Protein AF-A0A835L2L6-F1 (afdb_monomer_lite)

Secondary structure (DSSP, 8-state):
-HHHHHHHHHHHHHHHTGGGG---S-----SSS-TTHHHHHHTHHHHHHHHHHHHHHHHHHHHHHHHHHHHTGGGG-S-HHHHHHHH--SHHHHHHHHHHHHHHHHHHHH---PPEEETTEEE--HHHHHHHHHHHHHHHHHHHHHHHHHHHHHHHHHHHHHHHHHHHHH------SHHHHHHHHHHHHHHHHHHHHHHHHHHHHHHHHHHHHHHH---TTHHHHHHHHHHHHHHHHHHHHHHHHHHHHHHHHHHHHHHHHHHHHHHHHHHHHHHHHHH--TT--HHHHHHHHHHHHHHHHHHHHHHHHHHHHHHHHHHTT---PPPHHHHHHHHHHHHHHHHHHHHHHHH-

Foldseek 3Di:
DVVVVVVVLVVLVCVLCVQFVDDPPDPDPPDPTDPSNVVSVVVVVVSVVVNVLSVVLVVVVVVVVVVLCVLVVLVVDPDLLVVCQVPPDFLVVLVVQVVVLVVQLVVLVVDDQDWDDRPPDTHHRPVVSVVSNVSSVVNLVSSLVSLVVLLVVLLVVLVVLLVVLVVLCVVVDQPPDLVSLLVNVVVLVVNVVCVVVNVVSVVRSVSSCVCCCVRPVDDPSVVSVVSSVVSVVSSVVVVVSSVVSLVVNLVVLVVVLVVLVVVLVVLLVVVVVCVVVLVPPPPDDPVNLVVSLVVLVVSVVVLVVSVVVVVVSVVSCVSSVHDDDDDVSNVSSVVSSVVVCVVSVVVVVVVD

InterPro domains:
  IPR026983 Dynein heavy chain [PTHR45703] (9-351)

Organism: Spodoptera exigua (NCBI:txid7107)

Structure (mmCIF, N/CA/C/O backbone):
data_AF-A0A835L2L6-F1
#
_entry.id   AF-A0A835L2L6-F1
#
loop_
_atom_site.group_PDB
_atom_site.id
_atom_site.type_symbol
_atom_site.label_atom_id
_atom_site.label_alt_id
_atom_site.label_comp_id
_atom_site.label_asym_id
_atom_site.label_entity_id
_atom_site.label_seq_id
_atom_site.pdbx_PDB_ins_code
_atom_site.Cartn_x
_atom_site.Cartn_y
_atom_site.Cartn_z
_atom_site.occupancy
_atom_site.B_iso_or_equiv
_atom_site.auth_seq_id
_atom_site.auth_comp_id
_atom_site.auth_asym_id
_atom_site.auth_atom_id
_atom_site.pdbx_PDB_model_num
ATOM 1 N N . MET A 1 1 ? 14.871 -1.606 -43.308 1.00 86.50 1 MET A N 1
ATOM 2 C CA . MET A 1 1 ? 15.851 -2.643 -43.703 1.00 86.50 1 MET A CA 1
ATOM 3 C C . MET A 1 1 ? 15.643 -3.103 -45.135 1.00 86.50 1 MET A C 1
ATOM 5 O O . MET A 1 1 ? 16.556 -2.931 -45.928 1.00 86.50 1 MET A O 1
ATOM 9 N N . GLU A 1 2 ? 14.461 -3.610 -45.497 1.00 90.50 2 GLU A N 1
ATOM 10 C CA . GLU A 1 2 ? 14.236 -4.140 -46.852 1.00 90.50 2 GLU A CA 1
ATOM 11 C C . GLU A 1 2 ? 14.389 -3.087 -47.962 1.00 90.50 2 GLU A C 1
ATOM 13 O O . GLU A 1 2 ? 15.013 -3.346 -48.984 1.00 90.50 2 GLU A O 1
ATOM 18 N N . GLU A 1 3 ? 13.932 -1.856 -47.732 1.00 92.06 3 GLU A N 1
ATOM 19 C CA . GLU A 1 3 ? 14.123 -0.756 -48.689 1.00 92.06 3 GLU A CA 1
ATOM 20 C C . GLU A 1 3 ? 15.608 -0.444 -48.949 1.00 92.06 3 GLU A C 1
ATOM 22 O O . GLU A 1 3 ? 16.019 -0.303 -50.102 1.00 92.06 3 GLU A O 1
ATOM 27 N N . LEU A 1 4 ? 16.437 -0.413 -47.894 1.00 90.81 4 LEU A N 1
ATOM 28 C CA . LEU A 1 4 ? 17.890 -0.222 -48.011 1.00 90.81 4 LEU A CA 1
ATOM 29 C C . LEU A 1 4 ? 18.538 -1.373 -48.783 1.00 90.81 4 LEU A C 1
ATOM 31 O O . LEU A 1 4 ? 19.385 -1.138 -49.647 1.00 90.81 4 LEU A O 1
ATOM 35 N N . ARG A 1 5 ? 18.115 -2.613 -48.502 1.00 93.38 5 ARG A N 1
ATOM 36 C CA . ARG A 1 5 ? 18.561 -3.809 -49.222 1.00 93.38 5 ARG A CA 1
ATOM 37 C C . ARG A 1 5 ? 18.281 -3.646 -50.719 1.00 93.38 5 ARG A C 1
ATOM 39 O O . ARG A 1 5 ? 19.221 -3.651 -51.513 1.00 93.38 5 ARG A O 1
ATOM 46 N N . VAL A 1 6 ? 17.028 -3.397 -51.108 1.00 94.69 6 VAL A N 1
ATOM 47 C CA . VAL A 1 6 ? 16.618 -3.209 -52.514 1.00 94.69 6 VAL A CA 1
ATOM 48 C C . VAL A 1 6 ? 17.410 -2.089 -53.199 1.00 94.69 6 VAL A C 1
ATOM 50 O O . VAL A 1 6 ? 17.909 -2.276 -54.315 1.00 94.69 6 VAL A O 1
ATOM 53 N N . GLN A 1 7 ? 17.584 -0.946 -52.531 1.00 94.44 7 GLN A N 1
ATOM 54 C CA . GLN A 1 7 ? 18.335 0.188 -53.070 1.00 94.44 7 GLN A CA 1
ATOM 55 C C . GLN A 1 7 ? 19.803 -0.171 -53.351 1.00 94.44 7 GLN A C 1
ATOM 57 O O . GLN A 1 7 ? 20.309 0.114 -54.442 1.00 94.44 7 GLN A O 1
ATOM 62 N N . HIS A 1 8 ? 20.486 -0.824 -52.408 1.00 93.19 8 HIS A N 1
ATOM 63 C CA . HIS A 1 8 ? 21.884 -1.220 -52.579 1.00 93.19 8 HIS A CA 1
ATOM 64 C C . HIS A 1 8 ? 22.063 -2.308 -53.643 1.00 93.19 8 HIS A C 1
ATOM 66 O O . HIS A 1 8 ? 22.988 -2.214 -54.453 1.00 93.19 8 HIS A O 1
ATOM 72 N N . TYR A 1 9 ? 21.159 -3.290 -53.723 1.00 94.06 9 TYR A N 1
ATOM 73 C CA . TYR A 1 9 ? 21.178 -4.287 -54.800 1.00 94.06 9 TYR A CA 1
ATOM 74 C C . TYR A 1 9 ? 21.009 -3.650 -56.180 1.00 94.06 9 TYR A C 1
ATOM 76 O O . TYR A 1 9 ? 21.710 -4.019 -57.126 1.00 94.06 9 TYR A O 1
ATOM 84 N N . HIS A 1 10 ? 20.117 -2.664 -56.306 1.00 94.12 10 HIS A N 1
ATOM 85 C CA . HIS A 1 10 ? 19.932 -1.933 -57.556 1.00 94.12 10 HIS A CA 1
ATOM 86 C C . HIS A 1 10 ? 21.200 -1.165 -57.961 1.00 94.12 10 HIS A C 1
ATOM 88 O O . HIS A 1 10 ? 21.645 -1.257 -59.109 1.00 94.12 10 HIS A O 1
ATOM 94 N N . GLN A 1 11 ? 21.822 -0.450 -57.017 1.00 92.56 11 GLN A N 1
ATOM 95 C CA . GLN A 1 11 ? 23.079 0.266 -57.254 1.00 92.56 11 GLN A CA 1
ATOM 96 C C . GLN A 1 11 ? 24.216 -0.685 -57.648 1.00 92.56 11 GLN A C 1
ATOM 98 O O . GLN A 1 11 ? 24.921 -0.421 -58.624 1.00 92.56 11 GLN A O 1
ATOM 103 N N . LEU A 1 12 ? 24.355 -1.816 -56.949 1.00 92.44 12 LEU A N 1
ATOM 104 C CA . LEU A 1 12 ? 25.363 -2.829 -57.250 1.00 92.44 12 LEU A CA 1
ATOM 105 C C . LEU A 1 12 ? 25.163 -3.419 -58.651 1.00 92.44 12 LEU A C 1
ATOM 107 O O . LEU A 1 12 ? 26.113 -3.491 -59.429 1.00 92.44 12 LEU A O 1
ATOM 111 N N . ARG A 1 13 ? 23.924 -3.773 -59.013 1.00 90.81 13 ARG A N 1
ATOM 112 C CA . ARG A 1 13 ? 23.592 -4.276 -60.354 1.00 90.81 13 ARG A CA 1
ATOM 113 C C . ARG A 1 13 ? 23.951 -3.262 -61.438 1.00 90.81 13 ARG A C 1
ATOM 115 O O . ARG A 1 13 ? 24.506 -3.650 -62.464 1.00 90.81 13 ARG A O 1
ATOM 122 N N . ARG A 1 14 ? 23.677 -1.973 -61.209 1.00 90.62 14 ARG A N 1
ATOM 123 C CA . ARG A 1 14 ? 24.033 -0.897 -62.145 1.00 90.62 14 ARG A CA 1
ATOM 124 C C . ARG A 1 14 ? 25.547 -0.797 -62.342 1.00 90.62 14 ARG A C 1
ATOM 126 O O . ARG A 1 14 ? 25.989 -0.693 -63.480 1.00 90.62 14 ARG A O 1
ATOM 133 N N . LEU A 1 15 ? 26.328 -0.871 -61.261 1.00 89.31 15 LEU A N 1
ATOM 134 C CA . LEU A 1 15 ? 27.795 -0.817 -61.310 1.00 89.31 15 LEU A CA 1
ATOM 135 C C . LEU A 1 15 ? 28.398 -2.030 -62.030 1.00 89.31 15 LEU A C 1
ATOM 137 O O . LEU A 1 15 ? 29.229 -1.859 -62.918 1.00 89.31 15 LEU A O 1
ATOM 141 N N . VAL A 1 16 ? 27.943 -3.242 -61.697 1.00 88.75 16 VAL A N 1
ATOM 142 C CA . VAL A 1 16 ? 28.414 -4.489 -62.327 1.00 88.75 16 VAL A CA 1
ATOM 143 C C . VAL A 1 16 ? 28.082 -4.519 -63.821 1.00 88.75 16 VAL A C 1
ATOM 145 O O . VAL A 1 16 ? 28.864 -5.035 -64.615 1.00 88.75 16 VAL A O 1
ATOM 148 N N . ALA A 1 17 ? 26.956 -3.927 -64.224 1.00 87.44 17 ALA A N 1
ATOM 149 C CA . ALA A 1 17 ? 26.541 -3.865 -65.620 1.00 87.44 17 ALA A CA 1
ATOM 150 C C . ALA A 1 17 ? 27.193 -2.723 -66.426 1.00 87.44 17 ALA A C 1
ATOM 152 O O . ALA A 1 17 ? 27.024 -2.696 -67.645 1.00 87.44 17 ALA A O 1
ATOM 153 N N . MET A 1 18 ? 27.929 -1.786 -65.807 1.00 87.44 18 MET A N 1
ATOM 154 C CA . MET A 1 18 ? 28.505 -0.633 -66.525 1.00 87.44 18 MET A CA 1
ATOM 155 C C . MET A 1 18 ? 29.395 -1.015 -67.719 1.00 87.44 18 MET A C 1
ATOM 157 O O . MET A 1 18 ? 29.202 -0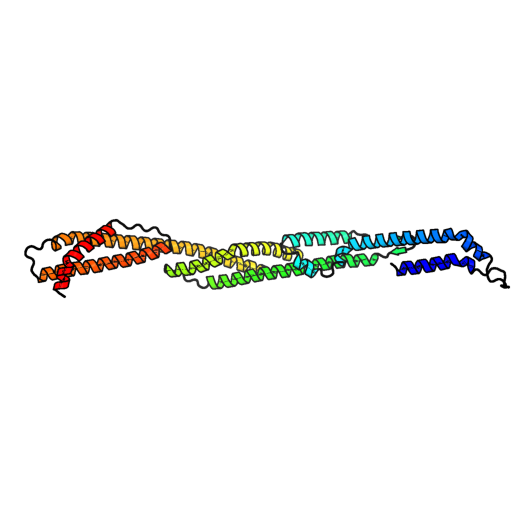.419 -68.779 1.00 87.44 18 MET A O 1
ATOM 161 N N . PRO A 1 19 ? 30.308 -2.008 -67.631 1.00 87.25 19 PRO A N 1
ATOM 162 C CA . PRO A 1 19 ? 31.152 -2.378 -68.768 1.00 87.25 19 PRO A CA 1
ATOM 163 C C . PRO A 1 19 ? 30.353 -2.831 -69.995 1.00 87.25 19 PRO A C 1
ATOM 165 O O . PRO A 1 19 ? 30.725 -2.504 -71.114 1.00 87.25 19 PRO A O 1
ATOM 168 N N . ALA A 1 20 ? 29.216 -3.511 -69.811 1.00 82.62 20 ALA A N 1
ATOM 169 C CA . ALA A 1 20 ? 28.377 -3.960 -70.925 1.00 82.62 20 ALA A CA 1
ATOM 170 C C . ALA A 1 20 ? 27.726 -2.800 -71.702 1.00 82.62 20 ALA A C 1
ATOM 172 O O . ALA A 1 20 ? 27.463 -2.930 -72.896 1.00 82.62 20 ALA A O 1
ATOM 173 N N . HIS A 1 21 ? 27.514 -1.658 -71.045 1.00 81.75 21 HIS A N 1
ATOM 174 C CA . HIS A 1 21 ? 26.889 -0.467 -71.628 1.00 81.75 21 HIS A CA 1
ATOM 175 C C . HIS A 1 21 ? 27.913 0.591 -72.072 1.00 81.75 21 HIS A C 1
ATOM 177 O O . HIS A 1 21 ? 27.528 1.685 -72.482 1.00 81.75 21 HIS A O 1
ATOM 183 N N . PHE A 1 22 ? 29.214 0.300 -71.973 1.00 82.25 22 PHE A N 1
ATOM 184 C CA . PHE A 1 22 ? 30.260 1.257 -72.311 1.00 82.25 22 PHE A CA 1
ATOM 185 C C . PHE A 1 22 ? 30.407 1.407 -73.831 1.00 82.25 22 PHE A C 1
ATOM 187 O O . PHE A 1 22 ? 30.763 0.459 -74.536 1.00 82.25 22 PHE A O 1
ATOM 194 N N . VAL A 1 23 ? 30.161 2.618 -74.332 1.00 74.31 23 VAL A N 1
ATOM 195 C CA . VAL A 1 23 ? 30.354 2.982 -75.741 1.00 74.31 23 VAL A CA 1
ATOM 196 C C . VAL A 1 23 ? 31.777 3.521 -75.893 1.00 74.31 23 VAL A C 1
ATOM 198 O O . VAL A 1 23 ? 32.085 4.620 -75.439 1.00 74.31 23 VAL A O 1
ATOM 201 N N . GLY A 1 24 ? 32.666 2.702 -76.458 1.00 72.25 24 GLY A N 1
ATOM 202 C CA . GLY A 1 24 ? 34.060 3.074 -76.721 1.00 72.25 24 GLY A CA 1
ATOM 203 C C . GLY A 1 24 ? 34.220 4.006 -77.933 1.00 72.25 24 GLY A C 1
ATOM 204 O O . GLY A 1 24 ? 33.286 4.669 -78.362 1.00 72.25 24 GLY A O 1
ATOM 205 N N . VAL A 1 25 ? 35.414 4.023 -78.537 1.00 72.38 25 VAL A N 1
ATOM 206 C CA . VAL A 1 25 ? 35.763 4.905 -79.679 1.00 72.38 25 VAL A CA 1
ATOM 207 C C . VAL A 1 25 ? 35.070 4.498 -81.001 1.00 72.38 25 VAL A C 1
ATOM 209 O O . VAL A 1 25 ? 35.109 5.237 -81.980 1.00 72.38 25 VAL A O 1
ATOM 212 N N . GLN A 1 26 ? 34.416 3.332 -81.060 1.00 60.31 26 GLN A N 1
ATOM 213 C CA . GLN A 1 26 ? 33.735 2.839 -82.264 1.00 60.31 26 GLN A CA 1
ATOM 214 C C . GLN A 1 26 ? 32.305 3.397 -82.363 1.00 60.31 26 GLN A C 1
ATOM 216 O O . GLN A 1 26 ? 31.429 3.018 -81.591 1.00 60.31 26 GLN A O 1
ATOM 221 N N . THR A 1 27 ? 32.062 4.274 -83.340 1.00 54.19 27 THR A N 1
ATOM 222 C CA . THR A 1 27 ? 30.764 4.930 -83.597 1.00 54.19 27 THR A CA 1
ATOM 223 C C . THR A 1 27 ? 29.808 4.148 -84.510 1.00 54.19 27 THR A C 1
ATOM 225 O O . THR A 1 27 ? 28.656 4.549 -84.647 1.00 54.19 27 THR A O 1
ATOM 228 N N . ASN A 1 28 ? 30.227 3.021 -85.100 1.00 57.84 28 ASN A N 1
ATOM 229 C CA . ASN A 1 28 ? 29.390 2.205 -85.993 1.00 57.84 28 ASN A CA 1
ATOM 230 C C . ASN A 1 28 ? 29.022 0.868 -85.334 1.00 57.84 28 ASN A C 1
ATOM 232 O O . ASN A 1 28 ? 29.721 -0.133 -85.478 1.00 57.84 28 ASN A O 1
ATOM 236 N N . ILE A 1 29 ? 27.921 0.873 -84.583 1.00 57.44 29 ILE A N 1
ATOM 237 C CA . ILE A 1 29 ? 27.391 -0.284 -83.852 1.00 57.44 29 ILE A CA 1
ATOM 238 C C . ILE A 1 29 ? 26.490 -1.095 -84.795 1.00 57.44 29 ILE A C 1
ATOM 240 O O . ILE A 1 29 ? 25.273 -0.920 -84.808 1.00 57.44 29 ILE A O 1
ATOM 244 N N . THR A 1 30 ? 27.075 -1.968 -85.615 1.00 55.97 30 THR A N 1
ATOM 245 C CA . THR A 1 30 ? 26.308 -2.999 -86.346 1.00 55.97 30 THR A CA 1
ATOM 246 C C . THR A 1 30 ? 26.133 -4.270 -85.507 1.00 55.97 30 THR A C 1
ATOM 248 O O . THR A 1 30 ? 25.177 -5.014 -85.719 1.00 55.97 30 THR A O 1
ATOM 251 N N . ASP A 1 31 ? 26.999 -4.485 -84.509 1.00 56.28 31 ASP A N 1
ATOM 252 C CA . ASP A 1 31 ? 26.923 -5.604 -83.569 1.00 56.28 31 ASP A CA 1
ATOM 253 C C . ASP A 1 31 ? 26.303 -5.187 -82.232 1.00 56.28 31 ASP A C 1
ATOM 255 O O . ASP A 1 31 ? 26.706 -4.218 -81.592 1.00 56.28 31 ASP A O 1
ATOM 259 N N . LYS A 1 32 ? 25.306 -5.959 -81.792 1.00 57.47 32 LYS A N 1
ATOM 260 C CA . LYS A 1 32 ? 24.473 -5.692 -80.606 1.00 57.47 32 LYS A CA 1
ATOM 261 C C . LYS A 1 32 ? 25.208 -5.820 -79.261 1.00 57.47 32 LYS A C 1
ATOM 263 O O . LYS A 1 32 ? 24.593 -5.569 -78.228 1.00 57.47 32 LYS A O 1
ATOM 268 N N . GLN A 1 33 ? 26.481 -6.222 -79.240 1.00 60.00 33 GLN A N 1
ATOM 269 C CA . GLN A 1 33 ? 27.255 -6.420 -78.011 1.00 60.00 33 GLN A CA 1
ATOM 270 C C . GLN A 1 33 ? 28.601 -5.697 -78.070 1.00 60.00 33 GLN A C 1
ATOM 272 O O . GLN A 1 33 ? 29.396 -5.881 -78.986 1.00 60.00 33 GLN A O 1
ATOM 277 N N . THR A 1 34 ? 28.863 -4.884 -77.048 1.00 66.25 34 THR A N 1
ATOM 278 C CA . THR A 1 34 ? 30.147 -4.209 -76.853 1.00 66.25 34 THR A CA 1
ATOM 279 C C . THR A 1 34 ? 31.224 -5.241 -76.495 1.00 66.25 34 THR A C 1
ATOM 281 O O . THR A 1 34 ? 30.971 -6.168 -75.724 1.00 66.25 34 THR A O 1
ATOM 284 N N . ILE A 1 35 ? 32.461 -5.075 -76.979 1.00 76.50 35 ILE A N 1
ATOM 285 C CA . ILE A 1 35 ? 33.604 -5.937 -76.591 1.00 76.50 35 ILE A CA 1
ATOM 286 C C . ILE A 1 35 ? 33.842 -5.961 -75.067 1.00 76.50 35 ILE A C 1
ATOM 288 O O . ILE A 1 35 ? 34.421 -6.900 -74.522 1.00 76.50 35 ILE A O 1
ATOM 292 N N . PHE A 1 36 ? 33.363 -4.926 -74.374 1.00 82.12 36 PHE A N 1
ATOM 293 C CA . PHE A 1 36 ? 33.447 -4.752 -72.931 1.00 82.12 36 PHE A CA 1
ATOM 294 C C . PHE A 1 36 ? 32.418 -5.598 -72.159 1.00 82.12 36 PHE A C 1
ATOM 296 O O . PHE A 1 36 ? 32.626 -5.863 -70.976 1.00 82.12 36 PHE A O 1
ATOM 303 N N . ALA A 1 37 ? 31.355 -6.097 -72.803 1.00 83.44 37 ALA A N 1
ATOM 304 C CA . ALA A 1 37 ? 30.372 -6.979 -72.168 1.00 83.44 37 ALA A CA 1
ATOM 305 C C . ALA A 1 37 ? 30.995 -8.299 -71.671 1.00 83.44 37 ALA A C 1
ATOM 307 O O . ALA A 1 37 ? 30.649 -8.769 -70.587 1.00 83.44 37 ALA A O 1
ATOM 308 N N . ALA A 1 38 ? 31.995 -8.835 -72.381 1.00 84.56 38 ALA A N 1
ATOM 309 C CA . ALA A 1 38 ? 32.720 -10.045 -71.978 1.00 84.56 38 ALA A CA 1
ATOM 310 C C . ALA A 1 38 ? 33.464 -9.897 -70.633 1.00 84.56 38 ALA A C 1
ATOM 312 O O . ALA A 1 38 ? 33.760 -10.894 -69.972 1.00 84.56 38 ALA A O 1
ATOM 313 N N . ILE A 1 39 ? 33.762 -8.664 -70.199 1.00 86.69 39 ILE A N 1
ATOM 314 C CA . ILE A 1 39 ? 34.360 -8.389 -68.882 1.00 86.69 39 ILE A CA 1
ATOM 315 C C . ILE A 1 39 ? 33.381 -8.786 -67.770 1.00 86.69 39 ILE A C 1
ATOM 317 O O . ILE A 1 39 ? 33.795 -9.379 -66.775 1.00 86.69 39 ILE A O 1
ATOM 321 N N . VAL A 1 40 ? 32.084 -8.513 -67.949 1.00 86.38 40 VAL A N 1
ATOM 322 C CA . VAL A 1 40 ? 31.047 -8.840 -66.957 1.00 86.38 40 VAL A CA 1
ATOM 323 C C . VAL A 1 40 ? 30.937 -10.355 -66.771 1.00 86.38 40 VAL A C 1
ATOM 325 O O . VAL A 1 40 ? 30.880 -10.831 -65.640 1.00 86.38 40 VAL A O 1
ATOM 328 N N . GLU A 1 41 ? 30.981 -11.124 -67.862 1.00 83.94 41 GLU A N 1
ATOM 329 C CA . GLU A 1 41 ? 30.916 -12.591 -67.816 1.00 83.94 41 GLU A CA 1
ATOM 330 C C . GLU A 1 41 ? 32.162 -13.198 -67.153 1.00 83.94 41 GLU A C 1
ATOM 332 O O . GLU A 1 41 ? 32.045 -13.976 -66.199 1.00 83.94 41 GLU A O 1
ATOM 337 N N . LYS A 1 42 ? 33.361 -12.781 -67.590 1.00 88.62 42 LYS A N 1
ATOM 338 C CA . LYS A 1 42 ? 34.647 -13.281 -67.068 1.00 88.62 42 LYS A CA 1
ATOM 339 C C . LYS A 1 42 ? 34.880 -12.938 -65.596 1.00 88.62 42 LYS A C 1
ATOM 341 O O . LYS A 1 42 ? 35.550 -13.690 -64.890 1.00 88.62 42 LYS A O 1
ATOM 346 N N . HIS A 1 43 ? 34.330 -11.821 -65.123 1.00 89.56 43 HIS A N 1
ATOM 347 C CA . HIS A 1 43 ? 34.506 -11.341 -63.751 1.00 89.56 43 HIS A CA 1
ATOM 348 C C . HIS A 1 43 ? 33.223 -11.396 -62.906 1.00 89.56 43 HIS A C 1
ATOM 350 O O . HIS A 1 43 ? 33.145 -10.750 -61.862 1.00 89.56 43 HIS A O 1
ATOM 356 N N . SER A 1 44 ? 32.237 -12.208 -63.297 1.00 86.75 44 SER A N 1
ATOM 357 C CA . SER A 1 44 ? 30.960 -12.385 -62.579 1.00 86.75 44 SER A CA 1
ATOM 358 C C . SER A 1 44 ? 31.120 -12.750 -61.093 1.00 86.75 44 SER A C 1
ATOM 360 O O . SER A 1 44 ? 30.318 -12.343 -60.249 1.00 86.75 44 SER A O 1
ATOM 362 N N . TRP A 1 45 ? 32.208 -13.438 -60.736 1.00 89.75 45 TRP A N 1
ATOM 363 C CA . TRP A 1 45 ? 32.570 -13.754 -59.352 1.00 89.75 45 TRP A CA 1
ATOM 364 C C . TRP A 1 45 ? 32.757 -12.510 -58.459 1.00 89.75 45 TRP A C 1
ATOM 366 O O . TRP A 1 45 ? 32.500 -12.593 -57.256 1.00 89.75 45 TRP A O 1
ATOM 376 N N . LEU A 1 46 ? 33.147 -11.353 -59.019 1.00 88.25 46 LEU A N 1
ATOM 377 C CA . LEU A 1 46 ? 33.221 -10.083 -58.283 1.00 88.25 46 LEU A CA 1
ATOM 378 C C . LEU A 1 46 ? 31.833 -9.607 -57.849 1.00 88.25 46 LEU A C 1
ATOM 380 O O . LEU A 1 46 ? 31.692 -9.105 -56.737 1.00 88.25 46 LEU A O 1
ATOM 384 N N . GLY A 1 47 ? 30.809 -9.820 -58.681 1.00 88.44 47 GLY A N 1
ATOM 385 C CA . GLY A 1 47 ? 29.417 -9.544 -58.326 1.00 88.44 47 GLY A CA 1
ATOM 386 C C . GLY A 1 47 ? 28.967 -10.391 -57.136 1.00 88.44 47 GLY A C 1
ATOM 387 O O . GLY A 1 47 ? 28.466 -9.853 -56.154 1.00 88.44 47 GLY A O 1
ATOM 388 N N . ASN A 1 48 ? 29.252 -11.698 -57.163 1.00 90.56 48 ASN A N 1
ATOM 389 C CA . ASN A 1 48 ? 28.956 -12.599 -56.041 1.00 90.56 48 ASN A CA 1
ATOM 390 C C . ASN A 1 48 ? 29.692 -12.188 -54.756 1.00 90.56 48 ASN A C 1
ATOM 392 O O . ASN A 1 48 ? 29.116 -12.228 -53.669 1.00 90.56 48 ASN A O 1
ATOM 396 N N . LYS A 1 49 ? 30.960 -11.773 -54.867 1.00 93.00 49 LYS A N 1
ATOM 397 C CA . LYS A 1 49 ? 31.736 -11.265 -53.728 1.00 93.00 49 LYS A CA 1
ATOM 398 C C . LYS A 1 49 ? 31.128 -9.978 -53.161 1.00 93.00 49 LYS A C 1
ATOM 400 O O . LYS A 1 49 ? 30.989 -9.872 -51.946 1.00 93.00 49 LYS A O 1
ATOM 405 N N . ALA A 1 50 ? 30.737 -9.039 -54.021 1.00 92.25 50 ALA A N 1
ATOM 406 C CA . ALA A 1 50 ? 30.130 -7.777 -53.611 1.00 92.25 50 ALA A CA 1
ATOM 407 C C . ALA A 1 50 ? 28.755 -7.977 -52.952 1.00 92.25 50 ALA A C 1
ATOM 409 O O . ALA A 1 50 ? 28.480 -7.356 -51.932 1.00 92.25 50 ALA A O 1
ATOM 410 N N . VAL A 1 51 ? 27.928 -8.898 -53.465 1.00 94.06 51 VAL A N 1
ATOM 411 C CA . VAL A 1 51 ? 26.654 -9.278 -52.828 1.00 94.06 51 VAL A CA 1
ATOM 412 C C . VAL A 1 51 ? 26.888 -9.852 -51.428 1.00 94.06 51 VAL A C 1
ATOM 414 O O . VAL A 1 51 ? 26.215 -9.450 -50.485 1.00 94.06 51 VAL A O 1
ATOM 417 N N . ARG A 1 52 ? 27.878 -10.739 -51.253 1.00 94.94 52 ARG A N 1
ATOM 418 C CA . ARG A 1 52 ? 28.223 -11.278 -49.923 1.00 94.94 52 ARG A CA 1
ATOM 419 C C . ARG A 1 52 ? 28.666 -10.186 -48.948 1.00 94.94 52 ARG A C 1
ATOM 421 O O . ARG A 1 52 ? 28.274 -10.224 -47.787 1.00 94.94 52 ARG A O 1
ATOM 428 N N . GLN A 1 53 ? 29.470 -9.226 -49.406 1.00 94.50 53 GLN A N 1
ATOM 429 C CA . GLN A 1 53 ? 29.888 -8.086 -48.582 1.00 94.50 53 GLN A CA 1
ATOM 430 C C . GLN A 1 53 ? 28.703 -7.186 -48.216 1.00 94.50 53 GLN A C 1
ATOM 432 O O . GLN A 1 53 ? 28.592 -6.779 -47.064 1.00 94.50 53 GLN A O 1
ATOM 437 N N . LEU A 1 54 ? 27.795 -6.930 -49.164 1.00 94.25 54 LEU A N 1
ATOM 438 C CA . LEU A 1 54 ? 26.565 -6.180 -48.917 1.00 94.25 54 LEU A CA 1
ATOM 439 C C . LEU A 1 54 ? 25.697 -6.857 -47.850 1.00 94.25 54 LEU A C 1
ATOM 441 O O . LEU A 1 54 ? 25.322 -6.202 -46.883 1.00 94.25 54 LEU A O 1
ATOM 445 N N . GLU A 1 55 ? 25.408 -8.153 -47.983 1.00 95.50 55 GLU A N 1
ATOM 446 C CA . GLU A 1 55 ? 24.598 -8.866 -46.985 1.00 95.50 55 GLU A CA 1
ATOM 447 C C . GLU A 1 55 ? 25.279 -8.907 -45.617 1.00 95.50 55 GLU A C 1
ATOM 449 O O . GLU A 1 55 ? 24.622 -8.686 -44.605 1.00 95.50 55 GLU A O 1
ATOM 454 N N . SER A 1 56 ? 26.602 -9.089 -45.572 1.00 96.00 56 SER A N 1
ATOM 455 C CA . SER A 1 56 ? 27.350 -9.010 -44.314 1.00 96.00 56 SER A CA 1
ATOM 456 C C . SER A 1 56 ? 27.211 -7.637 -43.648 1.00 96.00 56 SER A C 1
ATOM 458 O O . SER A 1 56 ? 27.041 -7.570 -42.432 1.00 96.00 56 SER A O 1
ATOM 460 N N . ALA A 1 57 ? 27.263 -6.545 -44.417 1.00 95.19 57 ALA A N 1
ATOM 461 C CA . ALA A 1 57 ? 27.074 -5.194 -43.892 1.00 95.19 57 ALA A CA 1
ATOM 462 C C . ALA A 1 57 ? 25.635 -4.971 -43.394 1.00 95.19 57 ALA A C 1
ATOM 464 O O . ALA A 1 57 ? 25.434 -4.392 -42.327 1.00 95.19 57 ALA A O 1
ATOM 465 N N . LEU A 1 58 ? 24.633 -5.476 -44.124 1.00 95.31 58 LEU A N 1
ATOM 466 C CA . LEU A 1 58 ? 23.226 -5.405 -43.716 1.00 95.31 58 LEU A CA 1
ATOM 467 C C . LEU A 1 58 ? 22.953 -6.222 -42.445 1.00 95.31 58 LEU A C 1
ATOM 469 O O . LEU A 1 58 ? 22.258 -5.734 -41.560 1.00 95.31 58 LEU A O 1
ATOM 473 N N . SER A 1 59 ? 23.535 -7.415 -42.306 1.00 95.81 59 SER A N 1
ATOM 474 C CA . SER A 1 59 ? 23.432 -8.208 -41.073 1.00 95.81 59 SER A CA 1
ATOM 475 C C . SER A 1 59 ? 24.075 -7.500 -39.876 1.00 95.81 59 SER A C 1
ATOM 477 O O . SER A 1 59 ? 23.501 -7.490 -38.787 1.00 95.81 59 SER A O 1
ATOM 479 N N . SER A 1 60 ? 25.232 -6.858 -40.066 1.00 95.62 60 SER A N 1
ATOM 480 C CA . SER A 1 60 ? 25.854 -6.030 -39.023 1.00 95.62 60 SER A CA 1
ATOM 481 C C . SER A 1 60 ? 24.967 -4.843 -38.634 1.00 95.62 60 SER A C 1
ATOM 483 O O . SER A 1 60 ? 24.818 -4.554 -37.448 1.00 95.62 60 SER A O 1
ATOM 485 N N . LEU A 1 61 ? 24.317 -4.200 -39.611 1.00 95.12 61 LEU A N 1
ATOM 486 C CA . LEU A 1 61 ? 23.348 -3.130 -39.367 1.00 95.12 61 LEU A CA 1
ATOM 487 C C . LEU A 1 61 ? 22.148 -3.613 -38.541 1.00 95.12 61 LEU A C 1
ATOM 489 O O . LEU A 1 61 ? 21.781 -2.957 -37.568 1.00 95.12 61 LEU A O 1
ATOM 493 N N . GLU A 1 62 ? 21.573 -4.772 -38.869 1.00 94.88 62 GLU A N 1
ATOM 494 C CA . GLU A 1 62 ? 20.481 -5.371 -38.086 1.00 94.88 62 GLU A CA 1
ATOM 495 C C . GLU A 1 62 ? 20.908 -5.654 -36.639 1.00 94.88 62 GLU A C 1
ATOM 497 O O . GLU A 1 62 ? 20.163 -5.354 -35.701 1.00 94.88 62 GLU A O 1
ATOM 502 N N . ALA A 1 63 ? 22.125 -6.169 -36.435 1.00 94.56 63 ALA A N 1
ATOM 503 C CA . ALA A 1 63 ? 22.669 -6.426 -35.104 1.00 94.56 63 ALA A CA 1
ATOM 504 C C . ALA A 1 63 ? 22.863 -5.134 -34.289 1.00 94.56 63 ALA A C 1
ATOM 506 O O . ALA A 1 63 ? 22.507 -5.096 -33.103 1.00 94.56 63 ALA A O 1
ATOM 507 N N . THR A 1 64 ? 23.365 -4.065 -34.917 1.00 92.69 64 THR A N 1
ATOM 508 C CA . THR A 1 64 ? 23.453 -2.730 -34.307 1.00 92.69 64 THR A CA 1
ATOM 509 C C . THR A 1 64 ? 22.067 -2.217 -33.917 1.00 92.69 64 THR A C 1
ATOM 511 O O . THR A 1 64 ? 21.865 -1.829 -32.763 1.00 92.69 64 THR A O 1
ATOM 514 N N . CYS A 1 65 ? 21.079 -2.278 -34.816 1.00 91.06 65 CYS A N 1
ATOM 515 C CA . CYS A 1 65 ? 19.706 -1.869 -34.508 1.00 91.06 65 CYS A CA 1
ATOM 516 C C . CYS A 1 65 ? 19.131 -2.656 -33.321 1.00 91.06 65 CYS A C 1
ATOM 518 O O . CYS A 1 65 ? 18.617 -2.051 -32.384 1.00 91.06 65 CYS A O 1
ATOM 520 N N . ALA A 1 66 ? 19.290 -3.983 -33.299 1.00 92.12 66 ALA A N 1
ATOM 521 C CA . ALA A 1 66 ? 18.817 -4.825 -32.200 1.00 92.12 66 ALA A CA 1
ATOM 522 C C . ALA A 1 66 ? 19.490 -4.486 -30.856 1.00 92.12 66 ALA A C 1
ATOM 524 O O . ALA A 1 66 ? 18.854 -4.538 -29.799 1.00 92.12 66 ALA A O 1
ATOM 525 N N . SER A 1 67 ? 20.774 -4.113 -30.875 1.00 91.81 67 SER A N 1
ATOM 526 C CA . SER A 1 67 ? 21.488 -3.623 -29.692 1.00 91.81 67 SER A CA 1
ATOM 527 C C . SER A 1 67 ? 20.849 -2.346 -29.137 1.00 91.81 67 SER A C 1
ATOM 529 O O . SER A 1 67 ? 20.563 -2.274 -27.938 1.00 91.81 67 SER A O 1
ATOM 531 N N . TRP A 1 68 ? 20.547 -1.375 -30.005 1.00 90.44 68 TRP A N 1
ATOM 532 C CA . TRP A 1 68 ? 19.866 -0.137 -29.617 1.00 90.44 68 TRP A CA 1
ATOM 533 C C . TRP A 1 68 ? 18.434 -0.372 -29.140 1.00 90.44 68 TRP A C 1
ATOM 535 O O . TRP A 1 68 ? 18.047 0.196 -28.121 1.00 90.44 68 TRP A O 1
ATOM 545 N N . THR A 1 69 ? 17.675 -1.262 -29.785 1.00 90.00 69 THR A N 1
ATOM 546 C CA . THR A 1 69 ? 16.324 -1.638 -29.338 1.00 90.00 69 THR A CA 1
ATOM 547 C C . THR A 1 69 ? 16.339 -2.225 -27.929 1.00 90.00 69 THR A C 1
ATOM 549 O O . THR A 1 69 ? 15.525 -1.833 -27.100 1.00 90.00 69 THR A O 1
ATOM 552 N N . ARG A 1 70 ? 17.299 -3.106 -27.609 1.00 89.31 70 ARG A N 1
ATOM 553 C CA . ARG A 1 70 ? 17.438 -3.647 -26.245 1.00 89.31 70 ARG A CA 1
ATOM 554 C C . ARG A 1 70 ? 17.727 -2.564 -25.214 1.00 89.31 70 ARG A C 1
ATOM 556 O O . ARG A 1 70 ? 17.188 -2.616 -24.114 1.00 89.31 70 ARG A O 1
ATOM 563 N N . ARG A 1 71 ? 18.561 -1.579 -25.559 1.00 88.00 71 ARG A N 1
ATOM 564 C CA . ARG A 1 71 ? 18.807 -0.423 -24.684 1.00 88.00 71 ARG A CA 1
ATOM 565 C C . ARG A 1 71 ? 17.528 0.395 -24.499 1.00 88.00 71 ARG A C 1
ATOM 567 O O . ARG A 1 71 ? 17.261 0.842 -23.391 1.00 88.00 71 ARG A O 1
ATOM 574 N N . ALA A 1 72 ? 16.729 0.541 -25.555 1.00 87.75 72 ALA A N 1
ATOM 575 C CA . ALA A 1 72 ? 15.467 1.279 -25.587 1.00 87.75 72 ALA A CA 1
ATOM 576 C C . ALA A 1 72 ? 14.240 0.461 -25.146 1.00 87.75 72 ALA A C 1
ATOM 578 O O . ALA A 1 72 ? 13.123 0.812 -25.513 1.00 87.75 72 ALA A O 1
ATOM 579 N N . ALA A 1 73 ? 14.413 -0.587 -24.331 1.00 86.75 73 ALA A N 1
ATOM 580 C CA . ALA A 1 73 ? 13.322 -1.483 -23.935 1.00 86.75 73 ALA A CA 1
ATOM 581 C C . ALA A 1 73 ? 12.101 -0.756 -23.335 1.00 86.75 73 ALA A C 1
ATOM 583 O O . ALA A 1 73 ? 10.971 -1.163 -23.583 1.00 86.75 73 ALA A O 1
ATOM 584 N N . LEU A 1 74 ? 12.312 0.346 -22.604 1.00 86.69 74 LEU A N 1
ATOM 585 C CA . LEU A 1 74 ? 11.221 1.169 -22.065 1.00 86.69 74 LEU A CA 1
ATOM 586 C C . LEU A 1 74 ? 10.329 1.770 -23.159 1.00 86.69 74 LEU A C 1
ATOM 588 O O . LEU A 1 74 ? 9.118 1.813 -22.988 1.00 86.69 74 LEU A O 1
ATOM 592 N N . ALA A 1 75 ? 10.903 2.167 -24.298 1.00 85.06 75 ALA A N 1
ATOM 593 C CA . ALA A 1 75 ? 10.144 2.695 -25.433 1.00 85.06 75 ALA A CA 1
ATOM 594 C C . ALA A 1 75 ? 9.320 1.614 -26.152 1.00 85.06 75 ALA A C 1
ATOM 596 O O . ALA A 1 75 ? 8.431 1.934 -26.935 1.00 85.06 75 ALA A O 1
ATOM 597 N N . CYS A 1 76 ? 9.623 0.335 -25.915 1.00 85.25 76 CYS A N 1
ATOM 598 C CA . CYS A 1 76 ? 8.871 -0.786 -26.471 1.00 85.25 76 CYS A CA 1
ATOM 599 C C . CYS A 1 76 ? 7.641 -1.152 -25.627 1.00 85.25 76 CYS A C 1
ATOM 601 O O . CYS A 1 76 ? 6.881 -2.032 -26.029 1.00 85.25 76 CYS A O 1
ATOM 603 N N . VAL A 1 77 ? 7.444 -0.515 -24.467 1.00 87.88 77 VAL A N 1
ATOM 604 C CA . VAL A 1 77 ? 6.268 -0.734 -23.621 1.00 87.88 77 VAL A CA 1
ATOM 605 C C . VAL A 1 77 ? 5.110 0.119 -24.156 1.00 87.88 77 VAL A C 1
ATOM 607 O O . VAL A 1 77 ? 5.246 1.339 -24.207 1.00 87.88 77 VAL A O 1
ATOM 610 N N . PRO A 1 78 ? 3.975 -0.487 -24.554 1.00 84.00 78 PRO A N 1
ATOM 611 C CA . PRO A 1 78 ? 2.867 0.250 -25.161 1.00 84.00 78 PRO A CA 1
ATOM 612 C C . PRO A 1 78 ? 2.095 1.116 -24.158 1.00 84.00 78 PRO A C 1
ATOM 614 O O . PRO A 1 78 ? 1.651 2.201 -24.517 1.00 84.00 78 PRO A O 1
ATOM 617 N N . ASP A 1 79 ? 1.949 0.650 -22.914 1.00 90.38 79 ASP A N 1
ATOM 618 C CA . ASP A 1 79 ? 1.277 1.380 -21.838 1.00 90.38 79 ASP A CA 1
ATOM 619 C C . ASP A 1 79 ? 2.050 1.206 -20.527 1.00 90.38 79 ASP A C 1
ATOM 621 O O . ASP A 1 79 ? 2.059 0.139 -19.905 1.00 90.38 79 ASP A O 1
ATOM 625 N N . LEU A 1 80 ? 2.751 2.268 -20.139 1.00 90.12 80 LEU A N 1
ATOM 626 C CA . LEU A 1 80 ? 3.571 2.281 -18.937 1.00 90.12 80 LEU A CA 1
ATOM 627 C C . LEU A 1 80 ? 2.735 2.501 -17.672 1.00 90.12 80 LEU A C 1
ATOM 629 O O . LEU A 1 80 ? 3.084 1.980 -16.613 1.00 90.12 80 LEU A O 1
ATOM 633 N N . ASP A 1 81 ? 1.620 3.224 -17.780 1.00 89.06 81 ASP A N 1
ATOM 634 C CA . ASP A 1 81 ? 0.726 3.491 -16.657 1.00 89.06 81 ASP A CA 1
ATOM 635 C C . ASP A 1 81 ? 0.008 2.209 -16.224 1.00 89.06 81 ASP A C 1
ATOM 637 O O . ASP A 1 81 ? -0.021 1.892 -15.031 1.00 89.06 81 ASP A O 1
ATOM 641 N N . ALA A 1 82 ? -0.488 1.417 -17.180 1.00 90.75 82 ALA A N 1
ATOM 642 C CA . ALA A 1 82 ? -1.086 0.113 -16.898 1.00 90.75 82 ALA A CA 1
ATOM 643 C C . ALA A 1 82 ? -0.084 -0.850 -16.241 1.00 90.75 82 ALA A C 1
ATOM 645 O O . ALA A 1 82 ? -0.425 -1.539 -15.275 1.00 90.75 82 ALA A O 1
ATOM 646 N N . LEU A 1 83 ? 1.170 -0.862 -16.709 1.00 91.31 83 LEU A N 1
ATOM 647 C CA . LEU A 1 83 ? 2.235 -1.677 -16.118 1.00 91.31 83 LEU A CA 1
ATOM 648 C C . LEU A 1 83 ? 2.486 -1.288 -14.651 1.00 91.31 83 LEU A C 1
ATOM 650 O O . LEU A 1 83 ? 2.591 -2.157 -13.781 1.00 91.31 83 LEU A O 1
ATOM 654 N N . CYS A 1 84 ? 2.554 0.017 -14.366 1.00 92.19 84 CYS A N 1
ATOM 655 C CA . CYS A 1 84 ? 2.709 0.523 -13.007 1.00 92.19 84 CYS A CA 1
ATOM 656 C C . CYS A 1 84 ? 1.527 0.118 -12.114 1.00 92.19 84 CYS A C 1
ATOM 658 O O . CYS A 1 84 ? 1.745 -0.330 -10.993 1.00 92.19 84 CYS A O 1
ATOM 660 N N . GLN A 1 85 ? 0.290 0.219 -12.601 1.00 88.19 85 GLN A N 1
ATOM 661 C CA . GLN A 1 85 ? -0.897 -0.147 -11.821 1.00 88.19 85 GLN A CA 1
ATOM 662 C C . GLN A 1 85 ? -0.959 -1.641 -11.480 1.00 88.19 85 GLN A C 1
ATOM 664 O O . GLN A 1 85 ? -1.384 -1.999 -10.385 1.00 88.19 85 GLN A O 1
ATOM 669 N N . GLN A 1 86 ? -0.532 -2.517 -12.393 1.00 90.00 86 GLN A N 1
ATOM 670 C CA . GLN A 1 86 ? -0.604 -3.966 -12.185 1.00 90.00 86 GLN A CA 1
ATOM 671 C C . GLN A 1 86 ? 0.474 -4.493 -11.233 1.00 90.00 86 GLN A C 1
ATOM 673 O O . GLN A 1 86 ? 0.221 -5.428 -10.474 1.00 90.00 86 GLN A O 1
ATOM 678 N N . HIS A 1 87 ? 1.678 -3.918 -11.273 1.00 90.31 87 HIS A N 1
ATOM 679 C CA . HIS A 1 87 ? 2.837 -4.481 -10.573 1.00 90.31 87 HIS A CA 1
ATOM 680 C C . HIS A 1 87 ? 3.273 -3.696 -9.329 1.00 90.31 87 HIS A C 1
ATOM 682 O O . HIS A 1 87 ? 4.037 -4.221 -8.514 1.00 90.31 87 HIS A O 1
ATOM 688 N N . LEU A 1 88 ? 2.811 -2.458 -9.139 1.00 93.00 88 LEU A N 1
ATOM 689 C CA . LEU A 1 88 ? 3.181 -1.641 -7.982 1.00 93.00 88 LEU A CA 1
ATOM 690 C C . LEU A 1 88 ? 2.071 -1.682 -6.926 1.00 93.00 88 LEU A C 1
ATOM 692 O O . LEU A 1 88 ? 1.097 -0.937 -6.986 1.00 93.00 88 LEU A O 1
ATOM 696 N N . THR A 1 89 ? 2.233 -2.572 -5.949 1.00 88.62 89 THR A N 1
ATOM 697 C CA . THR A 1 89 ? 1.286 -2.785 -4.843 1.00 88.62 89 THR A CA 1
ATOM 698 C C . THR A 1 89 ? 1.920 -2.452 -3.494 1.00 88.62 89 THR A C 1
ATOM 700 O O . THR A 1 89 ? 1.346 -1.715 -2.688 1.00 88.62 89 THR A O 1
ATOM 703 N N . GLU A 1 90 ? 3.139 -2.941 -3.265 1.00 93.00 90 GLU A N 1
ATOM 704 C CA . GLU A 1 90 ? 3.884 -2.751 -2.023 1.00 93.00 90 GLU A CA 1
ATOM 705 C C . GLU A 1 90 ? 4.823 -1.540 -2.085 1.00 93.00 90 GLU A C 1
ATOM 707 O O . GLU A 1 90 ? 5.431 -1.293 -3.130 1.00 93.00 90 GLU A O 1
ATOM 712 N N . PRO A 1 91 ? 5.040 -0.813 -0.967 1.00 93.75 91 PRO A N 1
ATOM 713 C CA . PRO A 1 91 ? 5.942 0.344 -0.925 1.00 93.75 91 PRO A CA 1
ATOM 714 C C . PRO A 1 91 ? 7.334 0.066 -1.519 1.00 93.75 91 PRO A C 1
ATOM 716 O O . PRO A 1 91 ? 7.886 0.906 -2.231 1.00 93.75 91 PRO A O 1
ATOM 719 N N . GLN A 1 92 ? 7.866 -1.142 -1.297 1.00 94.69 92 GLN A N 1
ATOM 720 C CA . GLN A 1 92 ? 9.178 -1.560 -1.792 1.00 94.69 92 GLN A CA 1
ATOM 721 C C . GLN A 1 92 ? 9.265 -1.556 -3.324 1.00 94.69 92 GLN A C 1
ATOM 723 O O . GLN A 1 92 ? 10.334 -1.296 -3.883 1.00 94.69 92 GLN A O 1
ATOM 728 N N . HIS A 1 93 ? 8.151 -1.819 -4.015 1.00 95.44 93 HIS A N 1
ATOM 729 C CA . HIS A 1 93 ? 8.117 -1.836 -5.472 1.00 95.44 93 HIS A CA 1
ATOM 730 C C . HIS A 1 93 ? 8.421 -0.443 -6.027 1.00 95.44 93 HIS A C 1
ATOM 732 O O . HIS A 1 93 ? 9.281 -0.311 -6.898 1.00 95.44 93 HIS A O 1
ATOM 738 N N . TRP A 1 94 ? 7.798 0.610 -5.490 1.00 95.69 94 TRP A N 1
ATOM 739 C CA . TRP A 1 94 ? 8.110 1.982 -5.897 1.00 95.69 94 TRP A CA 1
ATOM 740 C C . TRP A 1 94 ? 9.544 2.368 -5.540 1.00 95.69 94 TRP A C 1
ATOM 742 O O . TRP A 1 94 ? 10.236 2.913 -6.394 1.00 95.69 94 TRP A O 1
ATOM 752 N N . GLU A 1 95 ? 10.035 2.049 -4.337 1.00 93.88 95 GLU A N 1
ATOM 753 C CA . GLU A 1 95 ? 11.418 2.371 -3.952 1.00 93.88 95 GLU A CA 1
ATOM 754 C C . GLU A 1 95 ? 12.443 1.799 -4.936 1.00 93.88 95 GLU A C 1
ATOM 756 O O . GLU A 1 95 ? 13.359 2.500 -5.379 1.00 93.88 95 GLU A O 1
ATOM 761 N N . ASN A 1 96 ? 12.284 0.520 -5.281 1.00 95.38 96 ASN A N 1
ATOM 762 C CA . ASN A 1 96 ? 13.174 -0.174 -6.201 1.00 95.38 96 ASN A CA 1
ATOM 763 C C . ASN A 1 96 ? 13.090 0.436 -7.604 1.00 95.38 96 ASN A C 1
ATOM 765 O O . ASN A 1 96 ? 14.124 0.691 -8.222 1.00 95.38 96 ASN A O 1
ATOM 769 N N . ASN A 1 97 ? 11.881 0.741 -8.079 1.00 94.75 97 ASN A N 1
ATOM 770 C CA . ASN A 1 97 ? 11.677 1.324 -9.402 1.00 94.75 97 ASN A CA 1
ATOM 771 C C . ASN A 1 97 ? 12.163 2.779 -9.499 1.00 94.75 97 ASN A C 1
ATOM 773 O O . ASN A 1 97 ? 12.785 3.132 -10.497 1.00 94.75 97 ASN A O 1
ATOM 777 N N . PHE A 1 98 ? 11.997 3.612 -8.467 1.00 94.94 98 PHE A N 1
ATOM 778 C CA . PHE A 1 98 ? 12.580 4.960 -8.440 1.00 94.94 98 PHE A CA 1
ATOM 779 C C . PHE A 1 98 ? 14.112 4.914 -8.459 1.00 94.94 98 PHE A C 1
ATOM 781 O O . PHE A 1 98 ? 14.747 5.658 -9.213 1.00 94.94 98 PHE A O 1
ATOM 788 N N . LYS A 1 99 ? 14.725 4.008 -7.680 1.00 94.75 99 LYS A N 1
ATOM 789 C CA . LYS A 1 99 ? 16.181 3.783 -7.703 1.00 94.75 99 LYS A CA 1
ATOM 790 C C . LYS A 1 99 ? 16.649 3.319 -9.085 1.00 94.75 99 LYS A C 1
ATOM 792 O O . LYS A 1 99 ? 17.613 3.878 -9.611 1.00 94.75 99 LYS A O 1
ATOM 797 N N . ALA A 1 100 ? 15.953 2.356 -9.688 1.00 93.81 100 ALA A N 1
ATOM 798 C CA . ALA A 1 100 ? 16.261 1.847 -11.022 1.00 93.81 100 ALA A CA 1
ATOM 799 C C . ALA A 1 100 ? 16.104 2.930 -12.102 1.00 93.81 100 ALA A C 1
ATOM 801 O O . ALA A 1 100 ? 17.004 3.109 -12.917 1.00 93.81 100 ALA A O 1
ATOM 802 N N . CYS A 1 101 ? 15.026 3.717 -12.062 1.00 94.38 101 CYS A N 1
ATOM 803 C CA . CYS A 1 101 ? 14.790 4.829 -12.984 1.00 94.38 101 CYS A CA 1
ATOM 804 C C . CYS A 1 101 ? 15.892 5.894 -12.879 1.00 94.38 101 CYS A C 1
ATOM 806 O O . CYS A 1 101 ? 16.386 6.390 -13.893 1.00 94.38 101 CYS A O 1
ATOM 808 N N . LYS A 1 102 ? 16.337 6.218 -11.658 1.00 93.81 102 LYS A N 1
ATOM 809 C CA . LYS A 1 102 ? 17.452 7.147 -11.433 1.00 93.81 102 LYS A CA 1
ATOM 810 C C . LYS A 1 102 ? 18.774 6.591 -11.964 1.00 93.81 102 LYS A C 1
ATOM 812 O O . LYS A 1 102 ? 19.509 7.313 -12.637 1.00 93.81 102 LYS A O 1
ATOM 817 N N . ALA A 1 103 ? 19.071 5.320 -11.689 1.00 94.19 103 ALA A N 1
ATOM 818 C CA . ALA A 1 103 ? 20.265 4.649 -12.201 1.00 94.19 103 ALA A CA 1
ATOM 819 C C . ALA A 1 103 ? 20.267 4.600 -13.737 1.00 94.19 103 ALA A C 1
ATOM 821 O O . ALA A 1 103 ? 21.286 4.883 -14.363 1.00 94.19 103 ALA A O 1
ATOM 822 N N . TYR A 1 104 ? 19.112 4.327 -14.343 1.00 93.06 104 TYR A N 1
ATOM 823 C CA . TYR A 1 104 ? 18.927 4.359 -15.787 1.00 93.06 104 TYR A CA 1
ATOM 824 C C . TYR A 1 104 ? 19.169 5.758 -16.366 1.00 93.06 104 TYR A C 1
ATOM 826 O O . TYR A 1 104 ? 19.961 5.898 -17.293 1.00 93.06 104 TYR A O 1
ATOM 834 N N . GLY A 1 105 ? 18.592 6.811 -15.777 1.00 93.12 105 GLY A N 1
ATOM 835 C CA . GLY A 1 105 ? 18.854 8.192 -16.201 1.00 93.12 105 GLY A CA 1
ATOM 836 C C . GLY A 1 105 ? 20.338 8.575 -16.115 1.00 93.12 105 GLY A C 1
ATOM 837 O O . GLY A 1 105 ? 20.877 9.205 -17.025 1.00 93.12 105 GLY A O 1
ATOM 838 N N . GLN A 1 106 ? 21.039 8.135 -15.064 1.00 94.00 106 GLN A N 1
ATOM 839 C CA . GLN A 1 106 ? 22.490 8.319 -14.941 1.00 94.00 106 GLN A CA 1
ATOM 840 C C . GLN A 1 106 ? 23.280 7.524 -15.985 1.00 94.00 106 GLN A C 1
ATOM 842 O O . GLN A 1 106 ? 24.300 8.011 -16.474 1.00 94.00 106 GLN A O 1
ATOM 847 N N . ALA A 1 107 ? 22.837 6.310 -16.319 1.00 91.94 107 ALA A N 1
ATOM 848 C CA . ALA A 1 107 ? 23.446 5.509 -17.371 1.00 91.94 107 ALA A CA 1
ATOM 849 C C . ALA A 1 107 ? 23.290 6.200 -18.731 1.00 91.94 107 ALA A C 1
ATOM 851 O O . ALA A 1 107 ? 24.289 6.376 -19.419 1.00 91.94 107 ALA A O 1
ATOM 852 N N . VAL A 1 108 ? 22.086 6.681 -19.066 1.00 91.38 108 VAL A N 1
ATOM 853 C CA . VAL A 1 108 ? 21.803 7.444 -20.296 1.00 91.38 108 VAL A CA 1
ATOM 854 C C . VAL A 1 108 ? 22.698 8.681 -20.405 1.00 91.38 108 VAL A C 1
ATOM 856 O O . VAL A 1 108 ? 23.284 8.915 -21.456 1.00 91.38 108 VAL A O 1
ATOM 859 N N . ALA A 1 109 ? 22.889 9.430 -19.315 1.00 89.81 109 ALA A N 1
ATOM 860 C CA . ALA A 1 109 ? 23.758 10.610 -19.309 1.00 89.81 109 ALA A CA 1
ATOM 861 C C . ALA A 1 109 ? 25.244 10.296 -19.588 1.00 89.81 109 ALA A C 1
ATOM 863 O O . ALA A 1 109 ? 25.979 11.175 -20.035 1.00 89.81 109 ALA A O 1
ATOM 864 N N . LYS A 1 110 ? 25.687 9.060 -19.318 1.00 91.12 110 LYS A N 1
ATOM 865 C CA . LYS A 1 110 ? 27.052 8.574 -19.585 1.00 91.12 110 LYS A CA 1
ATOM 866 C C . LYS A 1 110 ? 27.196 7.890 -20.946 1.00 91.12 110 LYS A C 1
ATOM 868 O O . LYS A 1 110 ? 28.320 7.590 -21.340 1.00 91.12 110 LYS A O 1
ATOM 873 N N . MET A 1 111 ? 26.094 7.596 -21.637 1.00 88.75 111 MET A N 1
ATOM 874 C CA . MET A 1 111 ? 26.142 6.969 -22.955 1.00 88.75 111 MET A CA 1
ATOM 875 C C . MET A 1 111 ? 26.706 7.941 -23.990 1.00 88.75 111 MET A C 1
ATOM 877 O O . MET A 1 111 ? 26.411 9.138 -23.982 1.00 88.75 111 MET A O 1
ATOM 881 N N . THR A 1 112 ? 27.500 7.403 -24.909 1.00 87.00 112 THR A N 1
ATOM 882 C CA . THR A 1 112 ? 27.956 8.113 -26.101 1.00 87.00 112 THR A CA 1
ATOM 883 C C . THR A 1 112 ? 26.968 7.876 -27.243 1.00 87.00 112 THR A C 1
ATOM 885 O O . THR A 1 112 ? 26.501 6.757 -27.457 1.00 87.00 112 THR A O 1
ATOM 888 N N . PHE A 1 113 ? 26.629 8.950 -27.955 1.00 88.00 113 PHE A N 1
ATOM 889 C CA . PHE A 1 113 ? 25.677 8.960 -29.074 1.00 88.00 113 PHE A CA 1
ATOM 890 C C . PHE A 1 113 ? 26.384 9.416 -30.348 1.00 88.00 113 PHE A C 1
ATOM 892 O O . PHE A 1 113 ? 26.015 10.410 -30.972 1.00 88.00 113 PHE A O 1
ATOM 899 N N . GLU A 1 114 ? 27.477 8.727 -30.659 1.00 87.56 114 GLU A N 1
ATOM 900 C CA . GLU A 1 114 ? 28.224 8.935 -31.893 1.00 87.56 114 GLU A CA 1
ATOM 901 C C . GLU A 1 114 ? 27.597 8.118 -33.023 1.00 87.56 114 GLU A C 1
ATOM 903 O O . GLU A 1 114 ? 27.009 7.055 -32.795 1.00 87.56 114 GLU A O 1
ATOM 908 N N . ASP A 1 115 ? 27.709 8.625 -34.248 1.00 89.81 115 ASP A N 1
ATOM 909 C CA . ASP A 1 115 ? 27.204 7.922 -35.419 1.00 89.81 115 ASP A CA 1
ATOM 910 C C . ASP A 1 115 ? 27.957 6.600 -35.607 1.00 89.81 115 ASP A C 1
ATOM 912 O O . ASP A 1 115 ? 29.189 6.570 -35.700 1.00 89.81 115 ASP A O 1
ATOM 916 N N . GLU A 1 116 ? 27.214 5.499 -35.706 1.00 90.00 116 GLU A N 1
ATOM 917 C CA . GLU A 1 116 ? 27.809 4.184 -35.921 1.00 90.00 116 GLU A CA 1
ATOM 918 C C . GLU A 1 116 ? 28.070 3.966 -37.410 1.00 90.00 116 GLU A C 1
ATOM 920 O O . GLU A 1 116 ? 27.154 3.987 -38.235 1.00 90.00 116 GLU A O 1
ATOM 925 N N . LYS A 1 117 ? 29.341 3.755 -37.760 1.00 92.81 117 LYS A N 1
ATOM 926 C CA . LYS A 1 117 ? 29.766 3.481 -39.135 1.00 92.81 117 LYS A CA 1
ATOM 927 C C . LYS A 1 117 ? 29.905 1.982 -39.353 1.00 92.81 117 LYS A C 1
ATOM 929 O O . LYS A 1 117 ? 30.715 1.327 -38.704 1.00 92.81 117 LYS A O 1
ATOM 934 N N . ILE A 1 118 ? 29.138 1.464 -40.302 1.00 94.19 118 ILE A N 1
ATOM 935 C CA . ILE A 1 118 ? 29.114 0.063 -40.714 1.00 94.19 118 ILE A CA 1
ATOM 936 C C . ILE A 1 118 ? 29.469 0.034 -42.197 1.00 94.19 118 ILE A C 1
ATOM 938 O O . ILE A 1 118 ? 28.619 0.281 -43.052 1.00 94.19 118 ILE A O 1
ATOM 942 N N . GLU A 1 119 ? 30.738 -0.233 -42.506 1.00 91.81 119 GLU A N 1
ATOM 943 C CA . GLU A 1 119 ? 31.280 -0.132 -43.867 1.00 91.81 119 GLU A CA 1
ATOM 944 C C . GLU A 1 119 ? 31.021 1.264 -44.482 1.00 91.81 119 GLU A C 1
ATOM 946 O O . GLU A 1 119 ? 31.639 2.249 -44.079 1.00 91.81 119 GLU A O 1
ATOM 951 N N . TRP A 1 120 ? 30.089 1.366 -45.435 1.00 91.56 120 TRP A N 1
ATOM 952 C CA . TRP A 1 120 ? 29.657 2.609 -46.093 1.00 91.56 120 TRP A CA 1
ATOM 953 C C . TRP A 1 120 ? 28.324 3.164 -45.561 1.00 91.56 120 TRP A C 1
ATOM 955 O O . TRP A 1 120 ? 27.829 4.167 -46.075 1.00 91.56 120 TRP A O 1
ATOM 965 N N . ILE A 1 121 ? 27.715 2.506 -44.574 1.00 92.88 121 ILE A N 1
ATOM 966 C CA . ILE A 1 121 ? 26.454 2.913 -43.952 1.00 92.88 121 ILE A CA 1
ATOM 967 C C . ILE A 1 121 ? 26.772 3.669 -42.661 1.00 92.88 121 ILE A C 1
ATOM 969 O O . ILE A 1 121 ? 27.489 3.163 -41.802 1.00 92.88 121 ILE A O 1
ATOM 973 N N . THR A 1 122 ? 26.208 4.864 -42.505 1.00 92.88 122 THR A N 1
ATOM 974 C CA . THR A 1 122 ? 26.309 5.650 -41.267 1.00 92.88 122 THR A CA 1
ATOM 975 C C . THR A 1 122 ? 24.943 5.692 -40.597 1.00 92.88 122 THR A C 1
ATOM 977 O O . THR A 1 122 ? 23.973 6.157 -41.198 1.00 92.88 122 THR A O 1
ATOM 980 N N . VAL A 1 123 ? 24.863 5.214 -39.358 1.00 92.06 123 VAL A N 1
ATOM 981 C CA . VAL A 1 123 ? 23.648 5.231 -38.541 1.00 92.06 123 VAL A CA 1
ATOM 982 C C . VAL A 1 123 ? 23.714 6.415 -37.586 1.00 92.06 123 VAL A C 1
ATOM 984 O O . VAL A 1 123 ? 24.525 6.428 -36.662 1.00 92.06 123 VAL A O 1
ATOM 987 N N . GLY A 1 124 ? 22.844 7.400 -37.802 1.00 90.25 124 GLY A N 1
ATOM 988 C CA . GLY A 1 124 ? 22.728 8.555 -36.917 1.00 90.25 124 GLY A CA 1
ATOM 989 C C . GLY A 1 124 ? 22.096 8.180 -35.578 1.00 90.25 124 GLY A C 1
ATOM 990 O O . GLY A 1 124 ? 20.937 7.769 -35.551 1.00 90.25 124 GLY A O 1
ATOM 991 N N . THR A 1 125 ? 22.821 8.342 -34.467 1.00 89.12 125 THR A N 1
ATOM 992 C CA . THR A 1 125 ? 22.309 8.026 -33.110 1.00 89.12 125 THR A CA 1
ATOM 993 C C . THR A 1 125 ? 22.004 9.270 -32.275 1.00 89.12 125 THR A C 1
ATOM 995 O O . THR A 1 125 ? 21.490 9.176 -31.161 1.00 89.12 125 THR A O 1
ATOM 998 N N . THR A 1 126 ? 22.254 10.456 -32.826 1.00 85.88 126 THR A N 1
ATOM 999 C CA . THR A 1 126 ? 22.144 11.743 -32.125 1.00 85.88 126 THR A CA 1
ATOM 1000 C C . THR A 1 126 ? 20.752 12.016 -31.549 1.00 85.88 126 THR A C 1
ATOM 1002 O O . THR A 1 126 ? 20.631 12.535 -30.438 1.00 85.88 126 THR A O 1
ATOM 1005 N N . THR A 1 127 ? 19.688 11.629 -32.255 1.00 88.00 127 THR A N 1
ATOM 1006 C CA . THR A 1 127 ? 18.302 11.805 -31.790 1.00 88.00 127 THR A CA 1
ATOM 1007 C C . THR A 1 127 ? 17.922 10.830 -30.678 1.00 88.00 127 THR A C 1
ATOM 1009 O O . THR A 1 127 ? 17.070 11.160 -29.852 1.00 88.00 127 THR A O 1
ATOM 1012 N N . LEU A 1 128 ? 18.588 9.672 -30.589 1.00 90.19 128 LEU A N 1
ATOM 1013 C CA . LEU A 1 128 ? 18.269 8.641 -29.601 1.00 90.19 128 LEU A CA 1
ATOM 1014 C C . LEU A 1 128 ? 18.481 9.136 -28.176 1.00 90.19 128 LEU A C 1
ATOM 1016 O O . LEU A 1 128 ? 17.710 8.774 -27.294 1.00 90.19 128 LEU A O 1
ATOM 1020 N N . ARG A 1 129 ? 19.474 10.003 -27.940 1.00 89.00 129 ARG A N 1
ATOM 1021 C CA . ARG A 1 129 ? 19.717 10.575 -26.609 1.00 89.00 129 ARG A CA 1
ATOM 1022 C C . ARG A 1 129 ? 18.464 11.220 -26.028 1.00 89.00 129 ARG A C 1
ATOM 1024 O O . ARG A 1 129 ? 18.086 10.933 -24.894 1.00 89.00 129 ARG A O 1
ATOM 1031 N N . ARG A 1 130 ? 17.815 12.072 -26.824 1.00 89.31 130 ARG A N 1
ATOM 1032 C CA . ARG A 1 130 ? 16.598 12.778 -26.417 1.00 89.31 130 ARG A CA 1
ATOM 1033 C C . ARG A 1 130 ? 15.468 11.796 -26.129 1.00 89.31 130 ARG A C 1
ATOM 1035 O O . ARG A 1 130 ? 14.739 12.001 -25.160 1.00 89.31 130 ARG A O 1
ATOM 1042 N N . GLU A 1 131 ? 15.348 10.744 -26.933 1.00 91.44 131 GLU A N 1
ATOM 1043 C CA . GLU A 1 131 ? 14.355 9.691 -26.718 1.00 91.44 131 GLU A CA 1
ATOM 1044 C C . GLU A 1 131 ? 14.609 8.953 -25.402 1.00 91.44 131 GLU A C 1
ATOM 1046 O O . GLU A 1 131 ? 13.713 8.864 -24.570 1.00 91.44 131 GLU A O 1
ATOM 1051 N N . PHE A 1 132 ? 15.841 8.522 -25.129 1.00 92.81 132 PHE A N 1
ATOM 1052 C CA . PHE A 1 132 ? 16.203 7.872 -23.866 1.00 92.81 132 PHE A CA 1
ATOM 1053 C C . PHE A 1 132 ? 15.915 8.743 -22.635 1.00 92.81 132 PHE A C 1
ATOM 1055 O O . PHE A 1 132 ? 15.337 8.271 -21.651 1.00 92.81 132 PHE A O 1
ATOM 1062 N N . GLU A 1 133 ? 16.279 10.025 -22.695 1.00 92.50 133 GLU A N 1
ATOM 1063 C CA . GLU A 1 133 ? 15.992 10.997 -21.638 1.00 92.50 133 GLU A CA 1
ATOM 1064 C C . GLU A 1 133 ? 14.480 11.245 -21.480 1.00 92.50 133 GLU A C 1
ATOM 1066 O O . GLU A 1 133 ? 13.995 11.443 -20.363 1.00 92.50 133 GLU A O 1
ATOM 1071 N N . ALA A 1 134 ? 13.714 11.230 -22.576 1.00 92.06 134 ALA A N 1
ATOM 1072 C CA . ALA A 1 134 ? 12.257 11.327 -22.540 1.00 92.06 134 ALA A CA 1
ATOM 1073 C C . ALA A 1 134 ? 11.618 10.090 -21.896 1.00 92.06 134 ALA A C 1
ATOM 1075 O O . ALA A 1 134 ? 10.758 10.253 -21.034 1.00 92.06 134 ALA A O 1
ATOM 1076 N N . GLN A 1 135 ? 12.089 8.884 -22.222 1.00 91.19 135 GLN A N 1
ATOM 1077 C CA . GLN A 1 135 ? 11.600 7.644 -21.613 1.00 91.19 135 GLN A CA 1
ATOM 1078 C C . GLN A 1 135 ? 11.858 7.604 -20.103 1.00 91.19 135 GLN A C 1
ATOM 1080 O O . GLN A 1 135 ? 10.968 7.249 -19.334 1.00 91.19 135 GLN A O 1
ATOM 1085 N N . ALA A 1 136 ? 13.042 8.035 -19.654 1.00 92.94 136 ALA A N 1
ATOM 1086 C CA . ALA A 1 136 ? 13.343 8.129 -18.225 1.00 92.94 136 ALA A CA 1
ATOM 1087 C C . ALA A 1 136 ? 12.396 9.104 -17.498 1.00 92.94 136 ALA A C 1
ATOM 1089 O O . ALA A 1 136 ? 11.899 8.798 -16.415 1.00 92.94 136 ALA A O 1
ATOM 1090 N N . ARG A 1 137 ? 12.102 10.264 -18.106 1.00 93.19 137 ARG A N 1
ATOM 1091 C CA . ARG A 1 137 ? 11.136 11.232 -17.560 1.00 93.19 137 ARG A CA 1
ATOM 1092 C C . ARG A 1 137 ? 9.706 10.693 -17.563 1.00 93.19 137 ARG A C 1
ATOM 1094 O O . ARG A 1 137 ? 8.988 10.922 -16.595 1.00 93.19 137 ARG A O 1
ATOM 1101 N N . SER A 1 138 ? 9.311 9.977 -18.614 1.00 93.25 138 SER A N 1
ATOM 1102 C CA . SER A 1 138 ? 7.986 9.357 -18.716 1.00 93.25 138 SER A CA 1
ATOM 1103 C C . SER A 1 138 ? 7.784 8.313 -17.623 1.00 93.25 138 SER A C 1
ATOM 1105 O O . SER A 1 138 ? 6.812 8.392 -16.880 1.00 93.25 138 SER A O 1
ATOM 1107 N N . LEU A 1 139 ? 8.747 7.402 -17.441 1.00 93.75 139 LEU A N 1
ATOM 1108 C CA . LEU A 1 139 ? 8.712 6.419 -16.358 1.00 93.75 139 LEU A CA 1
ATOM 1109 C C . LEU A 1 139 ? 8.629 7.086 -14.988 1.00 93.75 139 LEU A C 1
ATOM 1111 O O . LEU A 1 139 ? 7.815 6.686 -14.161 1.00 93.75 139 LEU A O 1
ATOM 1115 N N . TRP A 1 140 ? 9.423 8.131 -14.754 1.00 94.50 140 TRP A N 1
ATOM 1116 C CA . TRP A 1 140 ? 9.354 8.884 -13.505 1.00 94.50 140 TRP A CA 1
ATOM 1117 C C . TRP A 1 140 ? 7.956 9.456 -13.241 1.00 94.50 140 TRP A C 1
ATOM 1119 O O . TRP A 1 140 ? 7.445 9.352 -12.126 1.00 94.50 140 TRP A O 1
ATOM 1129 N N . ALA A 1 141 ? 7.331 10.041 -14.265 1.00 93.62 141 ALA A N 1
ATOM 1130 C CA . ALA A 1 141 ? 5.989 10.600 -14.166 1.00 93.62 141 ALA A CA 1
ATOM 1131 C C . ALA A 1 141 ? 4.935 9.518 -13.873 1.00 93.62 141 ALA A C 1
ATOM 1133 O O . ALA A 1 141 ? 4.121 9.711 -12.971 1.00 93.62 141 ALA A O 1
ATOM 1134 N N . CYS A 1 142 ? 4.990 8.365 -14.549 1.00 94.44 142 CYS A N 1
ATOM 1135 C CA . CYS A 1 142 ? 4.094 7.228 -14.296 1.00 94.44 142 CYS A CA 1
ATOM 1136 C C . CYS A 1 142 ? 4.275 6.658 -12.876 1.00 94.44 142 CYS A C 1
ATOM 1138 O O . CYS A 1 142 ? 3.300 6.415 -12.159 1.00 94.44 142 CYS A O 1
ATOM 1140 N N . LEU A 1 143 ? 5.522 6.508 -12.410 1.00 94.81 143 LEU A N 1
ATOM 1141 C CA . LEU A 1 143 ? 5.820 6.082 -11.037 1.00 94.81 143 LEU A CA 1
ATOM 1142 C C . LEU A 1 143 ? 5.266 7.071 -10.006 1.00 94.81 143 LEU A C 1
ATOM 1144 O O . LEU A 1 143 ? 4.696 6.655 -8.999 1.00 94.81 143 LEU A O 1
ATOM 1148 N N . MET A 1 144 ? 5.394 8.375 -10.260 1.00 93.88 144 MET A N 1
ATOM 1149 C CA . MET A 1 144 ? 4.849 9.405 -9.377 1.00 93.88 144 MET A CA 1
ATOM 1150 C C . MET A 1 144 ? 3.319 9.384 -9.362 1.00 93.88 144 MET A C 1
ATOM 1152 O O . MET A 1 144 ? 2.715 9.348 -8.294 1.00 93.88 144 MET A O 1
ATOM 1156 N N . SER A 1 145 ? 2.691 9.358 -10.538 1.00 93.38 145 SER A N 1
ATOM 1157 C CA . SER A 1 145 ? 1.233 9.324 -10.686 1.00 93.38 145 SER A CA 1
ATOM 1158 C C . SER A 1 145 ? 0.624 8.098 -9.998 1.00 93.38 145 SER A C 1
ATOM 1160 O O . SER A 1 145 ? -0.299 8.229 -9.193 1.00 93.38 145 SER A O 1
ATOM 1162 N N . SER A 1 146 ? 1.197 6.911 -10.227 1.00 94.94 146 SER A N 1
ATOM 1163 C CA . SER A 1 146 ? 0.746 5.670 -9.585 1.00 94.94 146 SER A CA 1
ATOM 1164 C C . SER A 1 146 ? 0.931 5.688 -8.065 1.00 94.94 146 SER A C 1
ATOM 1166 O O . SER A 1 146 ? 0.040 5.244 -7.340 1.00 94.94 146 SER A O 1
ATOM 1168 N N . LEU A 1 147 ? 2.037 6.248 -7.560 1.00 94.62 147 LEU A N 1
ATOM 1169 C CA . LEU A 1 147 ? 2.257 6.405 -6.122 1.00 94.62 147 LEU A CA 1
ATOM 1170 C C . LEU A 1 147 ? 1.234 7.363 -5.495 1.00 94.62 147 LEU A C 1
ATOM 1172 O O . LEU A 1 147 ? 0.661 7.042 -4.456 1.00 94.62 147 LEU A O 1
ATOM 1176 N N . VAL A 1 148 ? 0.969 8.511 -6.131 1.00 93.38 148 VAL A N 1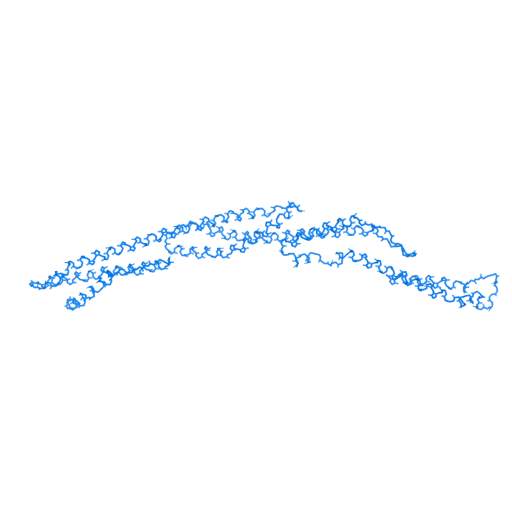
ATOM 1177 C CA . VAL A 1 148 ? -0.059 9.467 -5.685 1.00 93.38 148 VAL A CA 1
ATOM 1178 C C . VAL A 1 148 ? -1.432 8.796 -5.652 1.00 93.38 148 VAL A C 1
ATOM 1180 O O . VAL A 1 148 ? -2.143 8.911 -4.655 1.00 93.38 148 VAL A O 1
ATOM 1183 N N . ALA A 1 149 ? -1.800 8.068 -6.708 1.00 93.00 149 ALA A N 1
ATOM 1184 C CA . ALA A 1 149 ? -3.069 7.348 -6.773 1.00 93.00 149 ALA A CA 1
ATOM 1185 C C . ALA A 1 149 ? -3.186 6.293 -5.660 1.00 93.00 149 ALA A C 1
ATOM 1187 O O . ALA A 1 149 ? -4.212 6.230 -4.981 1.00 93.00 149 ALA A O 1
ATOM 1188 N N . SER A 1 150 ? -2.122 5.519 -5.415 1.00 94.25 150 SER A N 1
ATOM 1189 C CA . SER A 1 150 ? -2.098 4.523 -4.340 1.00 94.25 150 SER A CA 1
ATOM 1190 C C . SER A 1 150 ? -2.218 5.168 -2.956 1.00 94.25 150 SER A C 1
ATOM 1192 O O . SER A 1 150 ? -3.050 4.735 -2.163 1.00 94.25 150 SER A O 1
ATOM 1194 N N . CYS A 1 151 ? -1.476 6.247 -2.685 1.00 94.00 151 CYS A N 1
ATOM 1195 C CA . CYS A 1 151 ? -1.594 7.001 -1.435 1.00 94.00 151 CYS A CA 1
ATOM 1196 C C . CYS A 1 151 ? -2.999 7.558 -1.222 1.00 94.00 151 CYS A C 1
ATOM 1198 O O . CYS A 1 151 ? -3.515 7.477 -0.116 1.00 94.00 151 CYS A O 1
ATOM 1200 N N . ARG A 1 152 ? -3.630 8.114 -2.263 1.00 93.06 152 ARG A N 1
ATOM 1201 C CA . ARG A 1 152 ? -5.002 8.637 -2.170 1.00 93.06 152 ARG A CA 1
ATOM 1202 C C . ARG A 1 152 ? -6.014 7.535 -1.885 1.00 93.06 152 ARG A C 1
ATOM 1204 O O . ARG A 1 152 ? -6.914 7.746 -1.085 1.00 93.06 152 ARG A O 1
ATOM 1211 N N . SER A 1 153 ? -5.858 6.372 -2.515 1.00 94.00 153 SER A N 1
ATOM 1212 C CA . SER A 1 153 ? -6.704 5.209 -2.244 1.00 94.00 153 SER A CA 1
ATOM 1213 C C . SER A 1 153 ? -6.557 4.732 -0.797 1.00 94.00 153 SER A C 1
ATOM 1215 O O . SER A 1 153 ? -7.558 4.500 -0.125 1.00 94.00 153 SER A O 1
ATOM 1217 N N . ASP A 1 154 ? -5.324 4.597 -0.305 1.00 94.88 154 ASP A N 1
ATOM 1218 C CA . ASP A 1 154 ? -5.061 4.175 1.075 1.00 94.88 154 ASP A CA 1
ATOM 1219 C C . ASP A 1 154 ? -5.561 5.227 2.080 1.00 94.88 154 ASP A C 1
ATOM 1221 O O . ASP A 1 154 ? -6.204 4.880 3.066 1.00 94.88 154 ASP A O 1
ATOM 1225 N N . ALA A 1 155 ? -5.351 6.515 1.796 1.00 94.88 155 ALA A N 1
ATOM 1226 C CA . ALA A 1 155 ? -5.863 7.615 2.608 1.00 94.88 155 ALA A CA 1
ATOM 1227 C C . ALA A 1 155 ? -7.392 7.617 2.676 1.00 94.88 155 ALA A C 1
ATOM 1229 O O . ALA A 1 155 ? -7.941 7.701 3.763 1.00 94.88 155 ALA A O 1
ATOM 1230 N N . ALA A 1 156 ? -8.081 7.425 1.548 1.00 95.38 156 ALA A N 1
ATOM 1231 C CA . ALA A 1 156 ? -9.539 7.360 1.522 1.00 95.38 156 ALA A CA 1
ATOM 1232 C C . ALA A 1 156 ? -10.091 6.198 2.367 1.00 95.38 156 ALA A C 1
ATOM 1234 O O . ALA A 1 156 ? -11.115 6.356 3.030 1.00 95.38 156 ALA A O 1
ATOM 1235 N N . LYS A 1 157 ? -9.409 5.042 2.384 1.00 94.75 157 LYS A N 1
ATOM 1236 C CA . LYS A 1 157 ? -9.770 3.916 3.263 1.00 94.75 157 LYS A CA 1
ATOM 1237 C C . LYS A 1 157 ? -9.606 4.277 4.739 1.00 94.75 157 LYS A C 1
ATOM 1239 O O . LYS A 1 157 ? -10.502 4.004 5.534 1.00 94.75 157 LYS A O 1
ATOM 1244 N N . VAL A 1 158 ? -8.484 4.907 5.091 1.00 95.12 158 VAL A N 1
ATOM 1245 C CA . VAL A 1 158 ? -8.224 5.382 6.457 1.00 95.12 158 VAL A CA 1
ATOM 1246 C C . VAL A 1 158 ? -9.257 6.427 6.864 1.00 95.12 158 VAL A C 1
ATOM 1248 O O . VAL A 1 158 ? -9.846 6.299 7.928 1.00 95.12 158 VAL A O 1
ATOM 1251 N N . ASP A 1 159 ? -9.517 7.428 6.026 1.00 94.75 159 ASP A N 1
ATOM 1252 C CA . ASP A 1 159 ? -10.473 8.501 6.306 1.00 94.75 159 ASP A CA 1
ATOM 1253 C C . ASP A 1 159 ? -11.893 7.947 6.494 1.00 94.75 159 ASP A C 1
ATOM 1255 O O . ASP A 1 159 ? -12.601 8.372 7.405 1.00 94.75 159 ASP A O 1
ATOM 1259 N N . ALA A 1 160 ? -12.303 6.956 5.693 1.00 94.06 160 ALA A N 1
ATOM 1260 C CA . ALA A 1 160 ? -13.589 6.280 5.861 1.00 94.06 160 ALA A CA 1
ATOM 1261 C C . ALA A 1 160 ? -13.683 5.543 7.208 1.00 94.06 160 ALA A C 1
ATOM 1263 O O . ALA A 1 160 ? -14.699 5.647 7.900 1.00 94.06 160 ALA A O 1
ATOM 1264 N N . PHE A 1 161 ? -12.618 4.844 7.612 1.00 92.94 161 PHE A N 1
ATOM 1265 C CA . PHE A 1 161 ? -12.555 4.204 8.926 1.00 92.94 161 PHE A CA 1
ATOM 1266 C C . PHE A 1 161 ? -12.572 5.232 10.060 1.00 92.94 161 PHE A C 1
ATOM 1268 O O . PHE A 1 161 ? -13.348 5.093 10.999 1.00 92.94 161 PHE A O 1
ATOM 1275 N N . VAL A 1 162 ? -11.759 6.284 9.957 1.00 92.81 162 VAL A N 1
ATOM 1276 C CA . VAL A 1 162 ? -11.679 7.389 10.922 1.00 92.81 162 VAL A CA 1
ATOM 1277 C C . VAL A 1 162 ? -13.043 8.050 11.090 1.00 92.81 162 VAL A C 1
ATOM 1279 O O . VAL A 1 162 ? -13.460 8.268 12.222 1.00 92.81 162 VAL A O 1
ATOM 1282 N N . ALA A 1 163 ? -13.769 8.315 10.002 1.00 91.69 163 ALA A N 1
ATOM 1283 C CA . ALA A 1 163 ? -15.115 8.878 10.055 1.00 91.69 163 ALA A CA 1
ATOM 1284 C C . ALA A 1 163 ? -16.112 7.924 10.734 1.00 91.69 163 ALA A C 1
ATOM 1286 O O . ALA A 1 163 ? -16.870 8.348 11.605 1.00 91.69 163 ALA A O 1
ATOM 1287 N N . SER A 1 164 ? -16.082 6.632 10.387 1.00 88.62 164 SER A N 1
ATOM 1288 C CA . SER A 1 164 ? -16.927 5.616 11.028 1.00 88.62 164 SER A CA 1
ATOM 1289 C C . SER A 1 164 ? -16.638 5.506 12.527 1.00 88.62 164 SER A C 1
ATOM 1291 O O . SER A 1 164 ? -17.558 5.523 13.343 1.00 88.62 164 SER A O 1
ATOM 1293 N N . ALA A 1 165 ? -15.362 5.431 12.901 1.00 87.56 165 ALA A N 1
ATOM 1294 C CA . ALA A 1 165 ? -14.928 5.369 14.288 1.00 87.56 165 ALA A CA 1
ATOM 1295 C C . ALA A 1 165 ? -15.290 6.655 15.044 1.00 87.56 165 ALA A C 1
ATOM 1297 O O . ALA A 1 165 ? -15.776 6.571 16.163 1.00 87.56 165 ALA A O 1
ATOM 1298 N N . ALA A 1 166 ? -15.133 7.836 14.439 1.00 87.50 166 ALA A N 1
ATOM 1299 C CA . ALA A 1 166 ? -15.497 9.109 15.059 1.00 87.50 166 ALA A CA 1
ATOM 1300 C C . ALA A 1 166 ? -16.990 9.176 15.416 1.00 87.50 166 ALA A C 1
ATOM 1302 O O . ALA A 1 166 ? -17.317 9.530 16.544 1.00 87.50 166 ALA A O 1
ATOM 1303 N N . VAL A 1 167 ? -17.884 8.766 14.509 1.00 85.12 167 VAL A N 1
ATOM 1304 C CA . VAL A 1 167 ? -19.336 8.709 14.778 1.00 85.12 167 VAL A CA 1
ATOM 1305 C C . VAL A 1 167 ? -19.658 7.702 15.884 1.00 85.12 167 VAL A C 1
ATOM 1307 O O . VAL A 1 167 ? -20.482 7.970 16.756 1.00 85.12 167 VAL A O 1
ATOM 1310 N N . MET A 1 168 ? -18.991 6.544 15.888 1.00 78.31 168 MET A N 1
ATOM 1311 C CA . MET A 1 168 ? -19.157 5.555 16.958 1.00 78.31 168 MET A CA 1
ATOM 1312 C C . MET A 1 168 ? -18.665 6.085 18.314 1.00 78.31 168 MET A C 1
ATOM 1314 O O . MET A 1 168 ? -19.267 5.787 19.343 1.00 78.31 168 MET A O 1
ATOM 1318 N N . LEU A 1 169 ? -17.605 6.895 18.314 1.00 74.75 169 LEU A N 1
ATOM 1319 C CA . LEU A 1 169 ? -17.007 7.495 19.507 1.00 74.75 169 LEU A CA 1
ATOM 1320 C C . LEU A 1 169 ? -17.767 8.733 20.016 1.00 74.75 169 LEU A C 1
ATOM 1322 O O . LEU A 1 169 ? -17.728 9.002 21.215 1.00 74.75 169 LEU A O 1
ATOM 1326 N N . GLU A 1 170 ? -18.473 9.465 19.147 1.00 71.56 170 GLU A N 1
ATOM 1327 C CA . GLU A 1 170 ? -19.348 10.589 19.525 1.00 71.56 170 GLU A CA 1
ATOM 1328 C C . GLU A 1 170 ? -20.542 10.149 20.386 1.00 71.56 170 GLU A C 1
ATOM 1330 O O . GLU A 1 170 ? -21.032 10.936 21.197 1.00 71.56 170 GLU A O 1
ATOM 1335 N N . ASN A 1 171 ? -20.955 8.878 20.308 1.00 62.69 171 ASN A N 1
ATOM 1336 C CA . ASN A 1 171 ? -21.974 8.276 21.180 1.00 62.69 171 ASN A CA 1
ATOM 1337 C C . ASN A 1 171 ? -21.422 7.946 22.580 1.00 62.69 171 ASN A C 1
ATOM 1339 O O . ASN A 1 171 ? -21.605 6.856 23.116 1.00 62.69 171 ASN A O 1
ATOM 1343 N N . GLN A 1 172 ? -20.748 8.928 23.173 1.00 57.91 172 GLN A N 1
ATOM 1344 C CA . GLN A 1 172 ? -19.935 8.918 24.388 1.00 57.91 172 GLN A CA 1
ATOM 1345 C C . GLN A 1 172 ? -20.723 8.686 25.696 1.00 57.91 172 GLN A C 1
ATOM 1347 O O . GLN A 1 172 ? -20.327 9.165 26.760 1.00 57.91 172 GLN A O 1
ATOM 1352 N N . ALA A 1 173 ? -21.863 7.996 25.651 1.00 58.69 173 ALA A N 1
ATOM 1353 C CA . ALA A 1 173 ? -22.557 7.595 26.861 1.00 58.69 173 ALA A CA 1
ATOM 1354 C C . ALA A 1 173 ? -21.687 6.567 27.595 1.00 58.69 173 ALA A C 1
ATOM 1356 O O . ALA A 1 173 ? -21.396 5.501 27.059 1.00 58.69 173 ALA A O 1
ATOM 1357 N N . LEU A 1 174 ? -21.243 6.894 28.814 1.00 62.09 174 LEU A N 1
ATOM 1358 C CA . LEU A 1 174 ? -20.676 5.877 29.694 1.00 62.09 174 LEU A CA 1
ATOM 1359 C C . LEU A 1 174 ? -21.737 4.789 29.886 1.00 62.09 174 LEU A C 1
ATOM 1361 O O . LEU A 1 174 ? -22.875 5.145 30.207 1.00 62.09 174 LEU A O 1
ATOM 1365 N N . PRO A 1 175 ? -21.378 3.505 29.753 1.00 62.72 175 PRO A N 1
ATOM 1366 C CA . PRO A 1 175 ? -22.288 2.425 30.086 1.00 62.72 175 PRO A CA 1
ATOM 1367 C C . PRO A 1 175 ? -22.662 2.535 31.561 1.00 62.72 175 PRO A C 1
ATOM 1369 O O . PRO A 1 175 ? -21.817 2.348 32.442 1.00 62.72 175 PRO A O 1
ATOM 1372 N N . LYS A 1 176 ? -23.917 2.880 31.846 1.00 64.88 176 LYS A N 1
ATOM 1373 C CA . LYS A 1 176 ? -24.404 2.984 33.226 1.00 64.88 176 LYS A CA 1
ATOM 1374 C C . LYS A 1 176 ? -24.831 1.623 33.749 1.00 64.88 176 LYS A C 1
ATOM 1376 O O . LYS A 1 176 ? -24.673 1.355 34.934 1.00 64.88 176 LYS A O 1
ATOM 1381 N N . ASN A 1 177 ? -25.312 0.766 32.849 1.00 64.69 177 ASN A N 1
ATOM 1382 C CA . ASN A 1 177 ? -25.895 -0.525 33.186 1.00 64.69 177 ASN A CA 1
ATOM 1383 C C . ASN A 1 177 ? -25.220 -1.668 32.415 1.00 64.69 177 ASN A C 1
ATOM 1385 O O . ASN A 1 177 ? -24.703 -1.480 31.311 1.00 64.69 177 ASN A O 1
ATOM 1389 N N . ALA A 1 178 ? -25.321 -2.885 32.956 1.00 63.62 178 ALA A N 1
ATOM 1390 C CA . ALA A 1 178 ? -24.788 -4.110 32.355 1.00 63.62 178 ALA A CA 1
ATOM 1391 C C . ALA A 1 178 ? -25.193 -4.312 30.883 1.00 63.62 178 ALA A C 1
ATOM 1393 O O . ALA A 1 178 ? -24.406 -4.777 30.060 1.00 63.62 178 ALA A O 1
ATOM 1394 N N . LYS A 1 179 ? -26.430 -3.937 30.542 1.00 68.25 179 LYS A N 1
ATOM 1395 C CA . LYS A 1 179 ? -26.977 -4.049 29.186 1.00 68.25 179 LYS A CA 1
ATOM 1396 C C . LYS A 1 179 ? -26.325 -3.072 28.198 1.00 68.25 179 LYS A C 1
ATOM 1398 O O . LYS A 1 179 ? -25.951 -3.484 27.107 1.00 68.25 179 LYS A O 1
ATOM 1403 N N . GLU A 1 180 ? -26.138 -1.815 28.601 1.00 69.56 180 GLU A N 1
ATOM 1404 C CA . GLU A 1 180 ? -25.459 -0.795 27.786 1.00 69.56 180 GLU A CA 1
ATOM 1405 C C . GLU A 1 180 ? -23.984 -1.162 27.579 1.00 69.56 180 GLU A C 1
ATOM 1407 O O . GLU A 1 180 ? -23.441 -0.999 26.489 1.00 69.56 180 GLU A O 1
ATOM 1412 N N . LEU A 1 181 ? -23.353 -1.738 28.608 1.00 71.00 181 LEU A N 1
ATOM 1413 C CA . LEU A 1 181 ? -21.966 -2.193 28.543 1.00 71.00 181 LEU A CA 1
ATOM 1414 C C . LEU A 1 181 ? -21.796 -3.340 27.537 1.00 71.00 181 LEU A C 1
ATOM 1416 O O . LEU A 1 181 ? -20.835 -3.343 26.771 1.00 71.00 181 LEU A O 1
ATOM 1420 N N . ALA A 1 182 ? -22.751 -4.274 27.487 1.00 68.56 182 ALA A N 1
ATOM 1421 C CA . ALA A 1 182 ? -22.745 -5.374 26.526 1.00 68.56 182 ALA A CA 1
ATOM 1422 C C . ALA A 1 182 ? -22.963 -4.902 25.075 1.00 68.56 182 ALA A C 1
ATOM 1424 O O . ALA A 1 182 ? -22.260 -5.352 24.170 1.00 68.56 182 ALA A O 1
ATOM 1425 N N . GLU A 1 183 ? -23.900 -3.977 24.843 1.00 70.62 183 GLU A N 1
ATOM 1426 C CA . GLU A 1 183 ? -24.183 -3.435 23.504 1.00 70.62 183 GLU A CA 1
ATOM 1427 C C . GLU A 1 183 ? -22.989 -2.640 22.949 1.00 70.62 183 GLU A C 1
ATOM 1429 O O . GLU A 1 183 ? -22.579 -2.847 21.805 1.00 70.62 183 GLU A O 1
ATOM 1434 N N . MET A 1 184 ? -22.365 -1.796 23.776 1.00 70.31 184 MET A N 1
ATOM 1435 C CA . MET A 1 184 ? -21.187 -1.022 23.372 1.00 70.31 184 MET A CA 1
ATOM 1436 C C . MET A 1 184 ? -19.921 -1.884 23.222 1.00 70.31 184 MET A C 1
ATOM 1438 O O . MET A 1 184 ? -19.063 -1.590 22.383 1.00 70.31 184 MET A O 1
ATOM 1442 N N . SER A 1 185 ? -19.815 -2.984 23.976 1.00 72.06 185 SER A N 1
ATOM 1443 C CA . SER A 1 185 ? -18.715 -3.947 23.846 1.00 72.06 185 SER A CA 1
ATOM 1444 C C . SER A 1 185 ? -18.687 -4.599 22.459 1.00 72.06 185 SER A C 1
ATOM 1446 O O . SER A 1 185 ? -17.617 -4.715 21.860 1.00 72.06 185 SER A O 1
ATOM 1448 N N . ALA A 1 186 ? -19.848 -4.943 21.892 1.00 75.38 186 ALA A N 1
ATOM 1449 C CA . ALA A 1 186 ? -19.927 -5.540 20.557 1.00 75.38 186 ALA A CA 1
ATOM 1450 C C . ALA A 1 186 ? -19.436 -4.581 19.457 1.00 75.38 186 ALA A C 1
ATOM 1452 O O . ALA A 1 186 ? -18.675 -4.977 18.571 1.00 75.38 186 ALA A O 1
ATOM 1453 N N . THR A 1 187 ? -19.817 -3.300 19.528 1.00 75.19 187 THR A N 1
ATOM 1454 C CA . THR A 1 187 ? -19.352 -2.285 18.568 1.00 75.19 187 THR A CA 1
ATOM 1455 C C . THR A 1 187 ? -17.856 -2.014 18.702 1.00 75.19 187 THR A C 1
ATOM 1457 O O . THR A 1 187 ? -17.155 -1.882 17.699 1.00 75.19 187 THR A O 1
ATOM 1460 N N . GLN A 1 188 ? -17.340 -1.997 19.932 1.00 76.69 188 GLN A N 1
ATOM 1461 C CA . GLN A 1 188 ? -15.913 -1.834 20.191 1.00 76.69 188 GLN A CA 1
ATOM 1462 C C . GLN A 1 188 ? -15.104 -3.028 19.666 1.00 76.69 188 GLN A C 1
ATOM 1464 O O . GLN A 1 188 ? -14.038 -2.849 19.075 1.00 76.69 188 GLN A O 1
ATOM 1469 N N . GLN A 1 189 ? -15.628 -4.244 19.819 1.00 79.00 189 GLN A N 1
ATOM 1470 C CA . GLN A 1 189 ? -15.000 -5.453 19.299 1.00 79.00 189 GLN A CA 1
ATOM 1471 C C . GLN A 1 189 ? -14.939 -5.443 17.765 1.00 79.00 189 GLN A C 1
ATOM 1473 O O . GLN A 1 189 ? -13.914 -5.812 17.194 1.00 79.00 189 GLN A O 1
ATOM 1478 N N . ALA A 1 190 ? -15.991 -4.968 17.092 1.00 82.50 190 ALA A N 1
ATOM 1479 C CA . ALA A 1 190 ? -15.996 -4.816 15.637 1.00 82.50 190 ALA A CA 1
ATOM 1480 C C . ALA A 1 190 ? -14.919 -3.827 15.150 1.00 82.50 190 ALA A C 1
ATOM 1482 O O . ALA A 1 190 ? -14.221 -4.108 14.175 1.00 82.50 190 ALA A O 1
ATOM 1483 N N . LEU A 1 191 ? -14.726 -2.705 15.856 1.00 83.25 191 LEU A N 1
ATOM 1484 C CA . LEU A 1 191 ? -13.638 -1.764 15.565 1.00 83.25 191 LEU A CA 1
ATOM 1485 C C . LEU A 1 191 ? -12.266 -2.409 15.789 1.00 83.25 191 LEU A C 1
ATOM 1487 O O . LEU A 1 191 ? -11.406 -2.327 14.916 1.00 83.25 191 LEU A O 1
ATOM 1491 N N . GLN A 1 192 ? -12.076 -3.113 16.909 1.00 82.69 192 GLN A N 1
ATOM 1492 C CA . GLN A 1 192 ? -10.827 -3.822 17.208 1.00 82.69 192 GLN A CA 1
ATOM 1493 C C . GLN A 1 192 ? -10.472 -4.889 16.165 1.00 82.69 192 GLN A C 1
ATOM 1495 O O . GLN A 1 192 ? -9.293 -5.094 15.895 1.00 82.69 192 GLN A O 1
ATOM 1500 N N . GLN A 1 193 ? -11.456 -5.539 15.539 1.00 87.50 193 GLN A N 1
ATOM 1501 C CA . GLN A 1 193 ? -11.202 -6.506 14.463 1.00 87.50 193 GLN A CA 1
ATOM 1502 C C . GLN A 1 193 ? -10.617 -5.857 13.200 1.00 87.50 193 GLN A C 1
ATOM 1504 O O . GLN A 1 193 ? -9.820 -6.490 12.511 1.00 87.50 193 GLN A O 1
ATOM 1509 N N . GLN A 1 194 ? -10.978 -4.604 12.902 1.00 87.94 194 GLN A N 1
ATOM 1510 C CA . GLN A 1 194 ? -10.471 -3.863 11.738 1.00 87.94 194 GLN A CA 1
ATOM 1511 C C . GLN A 1 194 ? -9.137 -3.142 12.010 1.00 87.94 194 GLN A C 1
ATOM 1513 O O . GLN A 1 194 ? -8.434 -2.764 11.071 1.00 87.94 194 GLN A O 1
ATOM 1518 N N . MET A 1 195 ? -8.753 -2.975 13.281 1.00 88.69 195 MET A N 1
ATOM 1519 C CA . MET A 1 195 ? -7.525 -2.272 13.680 1.00 88.69 195 MET A CA 1
ATOM 1520 C C . MET A 1 195 ? -6.240 -2.823 13.036 1.00 88.69 195 MET A C 1
ATOM 1522 O O . MET A 1 195 ? -5.481 -2.012 12.508 1.00 88.69 195 MET A O 1
ATOM 1526 N N . PRO A 1 196 ? -5.974 -4.148 12.993 1.00 91.62 196 PRO A N 1
ATOM 1527 C CA . PRO A 1 196 ? -4.726 -4.667 12.425 1.00 91.62 196 PRO A CA 1
ATOM 1528 C C . PRO A 1 196 ? -4.569 -4.361 10.929 1.00 91.62 196 PRO A C 1
ATOM 1530 O O . PRO A 1 196 ? -3.474 -4.044 10.460 1.00 91.62 196 PRO A O 1
ATOM 1533 N N . GLU A 1 197 ? -5.667 -4.428 10.169 1.00 92.44 197 GLU A N 1
ATOM 1534 C CA . GLU A 1 197 ? -5.676 -4.076 8.745 1.00 92.44 197 GLU A CA 1
ATOM 1535 C C . GLU A 1 197 ? -5.389 -2.581 8.554 1.00 92.44 197 GLU A C 1
ATOM 1537 O O . GLU A 1 197 ? -4.596 -2.189 7.687 1.00 92.44 197 GLU A O 1
ATOM 1542 N N . MET A 1 198 ? -5.988 -1.739 9.398 1.00 93.06 198 MET A N 1
ATOM 1543 C CA . MET A 1 198 ? -5.788 -0.297 9.344 1.00 93.06 198 MET A CA 1
ATOM 1544 C C . MET A 1 198 ? -4.363 0.104 9.743 1.00 93.06 198 MET A C 1
ATOM 1546 O O . MET A 1 198 ? -3.745 0.925 9.067 1.00 93.06 198 MET A O 1
ATOM 1550 N N . GLU A 1 199 ? -3.788 -0.521 10.771 1.00 92.44 199 GLU A N 1
ATOM 1551 C CA . GLU A 1 199 ? -2.388 -0.326 11.165 1.00 92.44 199 GLU A CA 1
ATOM 1552 C C . GLU A 1 199 ? -1.419 -0.708 10.041 1.00 92.44 199 GLU A C 1
ATOM 1554 O O . GLU A 1 199 ? -0.484 0.044 9.746 1.00 92.44 199 GLU A O 1
ATOM 1559 N N . SER A 1 200 ? -1.669 -1.835 9.364 1.00 93.88 200 SER A N 1
ATOM 1560 C CA . SER A 1 200 ? -0.890 -2.257 8.195 1.00 93.88 200 SER A CA 1
ATOM 1561 C C . SER A 1 200 ? -0.978 -1.234 7.057 1.00 93.88 200 SER A C 1
ATOM 1563 O O . SER A 1 200 ? 0.044 -0.817 6.500 1.00 93.88 200 SER A O 1
ATOM 1565 N N . THR A 1 201 ? -2.191 -0.755 6.764 1.00 94.44 201 THR A N 1
ATOM 1566 C CA . THR A 1 201 ? -2.443 0.266 5.736 1.00 94.44 201 THR A CA 1
ATOM 1567 C C . THR A 1 201 ? -1.739 1.580 6.073 1.00 94.44 201 THR A C 1
ATOM 1569 O O . THR A 1 201 ? -1.087 2.169 5.213 1.00 94.44 201 THR A O 1
ATOM 1572 N N . ILE A 1 202 ? -1.786 2.018 7.333 1.00 94.69 202 ILE A N 1
ATOM 1573 C CA . ILE A 1 202 ? -1.092 3.217 7.819 1.00 94.69 202 ILE A CA 1
ATOM 1574 C C . ILE A 1 202 ? 0.425 3.073 7.707 1.00 94.69 202 ILE A C 1
ATOM 1576 O O . ILE A 1 202 ? 1.102 4.025 7.320 1.00 94.69 202 ILE A O 1
ATOM 1580 N N . GLU A 1 203 ? 0.986 1.910 8.028 1.00 94.62 203 GLU A N 1
ATOM 1581 C CA . GLU A 1 203 ? 2.425 1.682 7.911 1.00 94.62 203 GLU A CA 1
ATOM 1582 C C . GLU A 1 203 ? 2.884 1.712 6.446 1.00 94.62 203 GLU A C 1
ATOM 1584 O O . GLU A 1 203 ? 3.879 2.367 6.113 1.00 94.62 203 GLU A O 1
ATOM 1589 N N . ALA A 1 204 ? 2.114 1.100 5.543 1.00 94.06 204 ALA A N 1
ATOM 1590 C CA . ALA A 1 204 ? 2.341 1.224 4.108 1.00 94.06 204 ALA A CA 1
ATOM 1591 C C . ALA A 1 204 ? 2.228 2.689 3.648 1.00 94.06 204 ALA A C 1
ATOM 1593 O O . ALA A 1 204 ? 3.108 3.184 2.936 1.00 94.06 204 ALA A O 1
ATOM 1594 N N . LEU A 1 205 ? 1.199 3.407 4.106 1.00 94.44 205 LEU A N 1
ATOM 1595 C CA . LEU A 1 205 ? 0.952 4.808 3.774 1.00 94.44 205 LEU A CA 1
ATOM 1596 C C . LEU A 1 205 ? 2.072 5.730 4.262 1.00 94.44 205 LEU A C 1
ATOM 1598 O O . LEU A 1 205 ? 2.465 6.633 3.530 1.00 94.44 205 LEU A O 1
ATOM 1602 N N . LYS A 1 206 ? 2.653 5.490 5.445 1.00 93.62 206 LYS A N 1
ATOM 1603 C CA . LYS A 1 206 ? 3.821 6.242 5.942 1.00 93.62 206 LYS A CA 1
ATOM 1604 C C . LYS A 1 206 ? 5.017 6.102 5.008 1.00 93.62 206 LYS A C 1
ATOM 1606 O O . LYS A 1 206 ? 5.648 7.105 4.674 1.00 93.62 206 LYS A O 1
ATOM 1611 N N . ARG A 1 207 ? 5.327 4.877 4.568 1.00 94.75 207 ARG A N 1
ATOM 1612 C CA . ARG A 1 207 ? 6.442 4.623 3.638 1.00 94.75 207 ARG A CA 1
ATOM 1613 C C . ARG A 1 207 ? 6.187 5.280 2.283 1.00 94.75 207 ARG A C 1
ATOM 1615 O O . ARG A 1 207 ? 7.052 5.988 1.767 1.00 94.75 207 ARG A O 1
ATOM 1622 N N . LYS A 1 208 ? 4.975 5.124 1.743 1.00 94.19 208 LYS A N 1
ATOM 1623 C CA . LYS A 1 208 ? 4.560 5.756 0.482 1.00 94.19 208 LYS A CA 1
ATOM 1624 C C . LYS A 1 208 ? 4.561 7.288 0.564 1.00 94.19 208 LYS A C 1
ATOM 1626 O O . LYS A 1 208 ? 5.093 7.946 -0.326 1.00 94.19 208 LYS A O 1
ATOM 1631 N N . SER A 1 209 ? 4.066 7.864 1.658 1.00 92.69 209 SER A N 1
ATOM 1632 C CA . SER A 1 209 ? 4.087 9.308 1.924 1.00 92.69 209 SER A CA 1
ATOM 1633 C C . SER A 1 209 ? 5.511 9.845 2.074 1.00 92.69 209 SER A C 1
ATOM 1635 O O . SER A 1 209 ? 5.834 10.903 1.535 1.00 92.69 209 SER A O 1
ATOM 1637 N N . HIS A 1 210 ? 6.401 9.104 2.740 1.00 93.00 210 HIS A N 1
ATOM 1638 C CA . HIS A 1 210 ? 7.810 9.478 2.814 1.00 93.00 210 HIS A CA 1
ATOM 1639 C C . HIS A 1 210 ? 8.439 9.569 1.417 1.00 93.00 210 HIS A C 1
ATOM 1641 O O . HIS A 1 210 ? 9.137 10.539 1.123 1.00 93.00 210 HIS A O 1
ATOM 1647 N N . MET A 1 211 ? 8.150 8.609 0.533 1.00 92.81 211 MET A N 1
ATOM 1648 C CA . MET A 1 211 ? 8.579 8.682 -0.864 1.00 92.81 211 MET A CA 1
ATOM 1649 C C . MET A 1 211 ? 7.959 9.876 -1.598 1.00 92.81 211 MET A C 1
ATOM 1651 O O . MET A 1 211 ? 8.694 10.618 -2.242 1.00 92.81 211 MET A O 1
ATOM 1655 N N . LEU A 1 212 ? 6.646 10.101 -1.483 1.00 91.31 212 LEU A N 1
ATOM 1656 C CA . LEU A 1 212 ? 5.983 11.253 -2.107 1.00 91.31 212 LEU A CA 1
ATOM 1657 C C . LEU A 1 212 ? 6.615 12.578 -1.687 1.00 91.31 212 LEU A C 1
ATOM 1659 O O . LEU A 1 212 ? 6.863 13.432 -2.535 1.00 91.31 212 LEU A O 1
ATOM 1663 N N . ARG A 1 213 ? 6.954 12.731 -0.405 1.00 90.75 213 ARG A N 1
ATOM 1664 C CA . ARG A 1 213 ? 7.633 13.928 0.095 1.00 90.75 213 ARG A CA 1
ATOM 1665 C C . ARG A 1 213 ? 9.047 14.049 -0.468 1.00 90.75 213 ARG A C 1
ATOM 1667 O O . ARG A 1 213 ? 9.415 15.112 -0.956 1.00 90.75 213 ARG A O 1
ATOM 1674 N N . THR A 1 214 ? 9.826 12.970 -0.424 1.00 90.12 214 THR A N 1
ATOM 1675 C CA . THR A 1 214 ? 11.226 12.963 -0.880 1.00 90.12 214 THR A CA 1
ATOM 1676 C C . THR A 1 214 ? 11.359 13.209 -2.383 1.00 90.12 214 THR A C 1
ATOM 1678 O O . THR A 1 214 ? 12.281 13.897 -2.814 1.00 90.12 214 THR A O 1
ATOM 1681 N N . TRP A 1 215 ? 10.457 12.646 -3.188 1.00 85.88 215 TRP A N 1
ATOM 1682 C CA . TRP A 1 215 ? 10.583 12.627 -4.646 1.00 85.88 215 TRP A CA 1
ATOM 1683 C C . TRP A 1 215 ? 9.634 13.589 -5.372 1.00 85.88 215 TRP A C 1
ATOM 1685 O O . TRP A 1 215 ? 9.933 13.977 -6.499 1.00 85.88 215 TRP A O 1
ATOM 1695 N N . GLY A 1 216 ? 8.507 13.960 -4.760 1.00 80.38 216 GLY A N 1
ATOM 1696 C CA . GLY A 1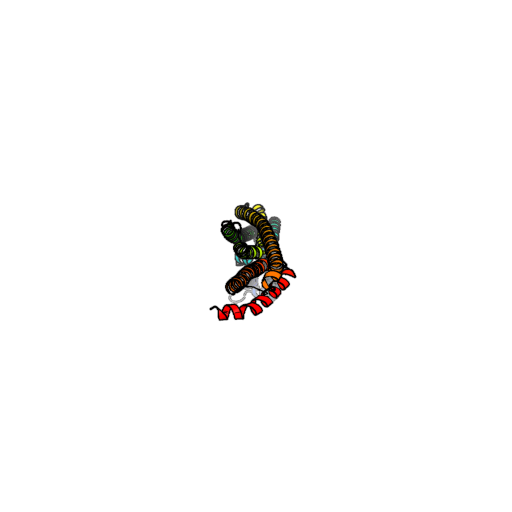 216 ? 7.469 14.809 -5.360 1.00 80.38 216 GLY A CA 1
ATOM 1697 C C . GLY A 1 216 ? 7.089 16.045 -4.538 1.00 80.38 216 GLY A C 1
ATOM 1698 O O . GLY A 1 216 ? 6.363 16.894 -5.044 1.00 80.38 216 GLY A O 1
ATOM 1699 N N . GLY A 1 217 ? 7.567 16.173 -3.294 1.00 84.25 217 GLY A N 1
ATOM 1700 C CA . GLY A 1 217 ? 7.215 17.280 -2.399 1.00 84.25 217 GLY A CA 1
ATOM 1701 C C . GLY A 1 217 ? 5.754 17.286 -1.928 1.00 84.25 217 GLY A C 1
ATOM 1702 O O . GLY A 1 217 ? 5.312 18.281 -1.360 1.00 84.25 217 GLY A O 1
ATOM 1703 N N . ASP A 1 218 ? 5.004 16.203 -2.153 1.00 85.56 218 ASP A N 1
ATOM 1704 C CA . ASP A 1 218 ? 3.577 16.110 -1.824 1.00 85.56 218 ASP A CA 1
ATOM 1705 C C . ASP A 1 218 ? 3.372 15.733 -0.343 1.00 85.56 218 ASP A C 1
ATOM 1707 O O . ASP A 1 218 ? 3.972 14.784 0.171 1.00 85.56 218 ASP A O 1
ATOM 1711 N N . THR A 1 219 ? 2.522 16.497 0.347 1.00 85.62 219 THR A N 1
ATOM 1712 C CA . THR A 1 219 ? 2.159 16.341 1.766 1.00 85.62 219 THR A CA 1
ATOM 1713 C C . THR A 1 219 ? 0.657 16.133 1.986 1.00 85.62 219 THR A C 1
ATOM 1715 O O . THR A 1 219 ? 0.185 16.171 3.122 1.00 85.62 219 THR A O 1
ATOM 1718 N N . SER A 1 220 ? -0.111 15.878 0.923 1.00 83.69 220 SER A N 1
ATOM 1719 C CA . SER A 1 220 ? -1.579 15.757 0.952 1.00 83.69 220 SER A CA 1
ATOM 1720 C C . SER A 1 220 ? -2.108 14.713 1.942 1.00 83.69 220 SER A C 1
ATOM 1722 O O . SER A 1 220 ? -3.188 14.883 2.497 1.00 83.69 220 SER A O 1
ATOM 1724 N N . VAL A 1 221 ? -1.325 13.671 2.223 1.00 89.25 221 VAL A N 1
ATOM 1725 C CA . VAL A 1 221 ? -1.683 12.562 3.124 1.00 89.25 221 VAL A CA 1
ATOM 1726 C C . VAL A 1 221 ? -1.421 12.837 4.611 1.00 89.25 221 VAL A C 1
ATOM 1728 O O . VAL A 1 221 ? -1.809 12.046 5.472 1.00 89.25 221 VAL A O 1
ATOM 1731 N N . ASP A 1 222 ? -0.766 13.954 4.943 1.00 88.31 222 ASP A N 1
ATOM 1732 C CA . ASP A 1 222 ? -0.415 14.282 6.331 1.00 88.31 222 ASP A CA 1
ATOM 1733 C C . ASP A 1 222 ? -1.648 14.577 7.195 1.00 88.31 222 ASP A C 1
ATOM 1735 O O . ASP A 1 222 ? -1.610 14.351 8.405 1.00 88.31 222 ASP A O 1
ATOM 1739 N N . GLY A 1 223 ? -2.737 15.065 6.589 1.00 90.62 223 GLY A N 1
ATOM 1740 C CA . GLY A 1 223 ? -4.017 15.288 7.269 1.00 90.62 223 GLY A CA 1
ATOM 1741 C C . GLY A 1 223 ? -4.615 13.981 7.788 1.00 90.62 223 GLY A C 1
ATOM 1742 O O . GLY A 1 223 ? -4.791 13.825 8.994 1.00 90.62 223 GLY A O 1
ATOM 1743 N N . THR A 1 224 ? -4.803 13.007 6.897 1.00 92.06 224 THR A N 1
ATOM 1744 C CA . THR A 1 224 ? -5.296 11.660 7.221 1.00 92.06 224 THR A CA 1
ATOM 1745 C C . THR A 1 224 ? -4.462 10.985 8.312 1.00 92.06 224 THR A C 1
ATOM 1747 O O . THR A 1 224 ? -5.002 10.425 9.263 1.00 92.06 224 THR A O 1
ATOM 1750 N N . MET A 1 225 ? -3.128 11.098 8.255 1.00 91.00 225 MET A N 1
ATOM 1751 C CA . MET A 1 225 ? -2.254 10.546 9.300 1.00 91.00 225 MET A CA 1
ATOM 1752 C C . MET A 1 225 ? -2.441 11.210 10.672 1.00 91.00 225 MET A C 1
ATOM 1754 O O . MET A 1 225 ? -2.258 10.546 11.694 1.00 91.00 225 MET A O 1
ATOM 1758 N N . LYS A 1 226 ? -2.762 12.508 10.722 1.00 93.00 226 LYS A N 1
ATOM 1759 C CA . LYS A 1 226 ? -3.047 13.210 11.983 1.00 93.00 226 LYS A CA 1
ATOM 1760 C C . LYS A 1 226 ? -4.396 12.789 12.557 1.00 93.00 226 LYS A C 1
ATOM 1762 O O . LYS A 1 226 ? -4.458 12.491 13.748 1.00 93.00 226 LYS A O 1
ATOM 1767 N N . GLU A 1 227 ? -5.432 12.718 11.724 1.00 92.94 227 GLU A N 1
ATOM 1768 C CA . GLU A 1 227 ? -6.765 12.290 12.162 1.00 92.94 227 GLU A CA 1
ATOM 1769 C C . GLU A 1 227 ? -6.769 10.830 12.624 1.00 92.94 227 GLU A C 1
ATOM 1771 O O . GLU A 1 227 ? -7.317 10.528 13.683 1.00 92.94 227 GLU A O 1
ATOM 1776 N N . TRP A 1 228 ? -6.050 9.946 11.921 1.00 94.25 228 TRP A N 1
ATOM 1777 C CA . TRP A 1 228 ? -5.820 8.575 12.378 1.00 94.25 228 TRP A CA 1
ATOM 1778 C C . TRP A 1 228 ? -5.229 8.535 13.788 1.00 94.25 228 TRP A C 1
ATOM 1780 O O . TRP A 1 228 ? -5.778 7.859 14.647 1.00 94.25 228 TRP A O 1
ATOM 1790 N N . ARG A 1 229 ? -4.144 9.278 14.058 1.00 92.69 229 ARG A N 1
ATOM 1791 C CA . ARG A 1 229 ? -3.520 9.297 15.396 1.00 92.69 229 ARG A CA 1
ATOM 1792 C C . ARG A 1 229 ? -4.499 9.759 16.470 1.00 92.69 229 ARG A C 1
ATOM 1794 O O . ARG A 1 229 ? -4.585 9.134 17.518 1.00 92.69 229 ARG A O 1
ATOM 1801 N N . LYS A 1 230 ? -5.258 10.819 16.192 1.00 92.69 230 LYS A N 1
ATOM 1802 C CA . LYS A 1 230 ? -6.253 11.359 17.122 1.00 92.69 230 LYS A CA 1
ATOM 1803 C C . LYS A 1 230 ? -7.334 10.327 17.458 1.00 92.69 230 LYS A C 1
ATOM 1805 O O . LYS A 1 230 ? -7.635 10.131 18.632 1.00 92.69 230 LYS A O 1
ATOM 1810 N N . ILE A 1 231 ? -7.909 9.670 16.449 1.00 90.00 231 ILE A N 1
ATOM 1811 C CA . ILE A 1 231 ? -8.935 8.639 16.657 1.00 90.00 231 ILE A CA 1
ATOM 1812 C C . ILE A 1 231 ? -8.350 7.389 17.307 1.00 90.00 231 ILE A C 1
ATOM 1814 O O . ILE A 1 231 ? -8.968 6.827 18.202 1.00 90.00 231 ILE A O 1
ATOM 1818 N N . HIS A 1 232 ? -7.147 6.984 16.918 1.00 90.50 232 HIS A N 1
ATOM 1819 C CA . HIS A 1 232 ? -6.439 5.860 17.516 1.00 90.50 232 HIS A CA 1
ATOM 1820 C C . HIS A 1 232 ? -6.210 6.064 19.022 1.00 90.50 232 HIS A C 1
ATOM 1822 O O . HIS A 1 232 ? -6.524 5.186 19.825 1.00 90.50 232 HIS A O 1
ATOM 1828 N N . ASP A 1 233 ? -5.735 7.244 19.428 1.00 89.88 233 ASP A N 1
ATOM 1829 C CA . ASP A 1 233 ? -5.551 7.580 20.842 1.00 89.88 233 ASP A CA 1
ATOM 1830 C C . ASP A 1 233 ? -6.890 7.601 21.597 1.00 89.88 233 ASP A C 1
ATOM 1832 O O . ASP A 1 233 ? -6.976 7.127 22.734 1.00 89.88 233 ASP A O 1
ATOM 1836 N N . LEU A 1 234 ? -7.955 8.094 20.954 1.00 87.50 234 LEU A N 1
ATOM 1837 C CA . LEU A 1 234 ? -9.301 8.090 21.520 1.00 87.50 234 LEU A CA 1
ATOM 1838 C C . LEU A 1 234 ? -9.845 6.664 21.700 1.00 87.50 234 LEU A C 1
ATOM 1840 O O . LEU A 1 234 ? -10.389 6.370 22.760 1.00 87.50 234 LEU A O 1
ATOM 1844 N N . LEU A 1 235 ? -9.647 5.771 20.726 1.00 85.75 235 LEU A N 1
ATOM 1845 C CA . LEU A 1 235 ? -10.030 4.356 20.808 1.00 85.75 235 LEU A CA 1
ATOM 1846 C C . LEU A 1 235 ? -9.311 3.649 21.960 1.00 85.75 235 LEU A C 1
ATOM 1848 O O . LEU A 1 235 ? -9.949 2.960 22.754 1.00 85.75 235 LEU A O 1
ATOM 1852 N N . LEU A 1 236 ? -8.000 3.870 22.105 1.00 86.00 236 LEU A N 1
ATOM 1853 C CA . LEU A 1 236 ? -7.225 3.320 23.220 1.00 86.00 236 LEU A CA 1
ATOM 1854 C C . LEU A 1 236 ? -7.695 3.861 24.575 1.00 86.00 236 LEU A C 1
ATOM 1856 O O . LEU A 1 236 ? -7.765 3.118 25.556 1.00 86.00 236 LEU A O 1
ATOM 1860 N N . SER A 1 237 ? -8.017 5.154 24.649 1.00 85.56 237 SER A N 1
ATOM 1861 C CA . SER A 1 237 ? -8.566 5.759 25.864 1.00 85.56 237 SER A CA 1
ATOM 1862 C C . SER A 1 237 ? -9.940 5.186 26.201 1.00 85.56 237 SER A C 1
ATOM 1864 O O . SER A 1 237 ? -10.213 4.899 27.367 1.00 85.56 237 SER A O 1
ATOM 1866 N N . GLN A 1 238 ? -10.804 5.019 25.200 1.00 81.38 238 GLN A N 1
ATOM 1867 C CA . GLN A 1 238 ? -12.141 4.477 25.389 1.00 81.38 238 GLN A CA 1
ATOM 1868 C C . GLN A 1 238 ? -12.064 3.021 25.848 1.00 81.38 238 GLN A C 1
ATOM 1870 O O . GLN A 1 238 ? -12.748 2.657 26.795 1.00 81.38 238 GLN A O 1
ATOM 1875 N N . GLN A 1 239 ? -11.165 2.218 25.273 1.00 82.19 239 GLN A N 1
ATOM 1876 C CA . GLN A 1 239 ? -10.954 0.840 25.709 1.00 82.19 239 GLN A CA 1
ATOM 1877 C C . GLN A 1 239 ? -10.603 0.741 27.193 1.00 82.19 239 GLN A C 1
ATOM 1879 O O . GLN A 1 239 ? -11.230 -0.025 27.920 1.00 82.19 239 GLN A O 1
ATOM 1884 N N . LYS A 1 240 ? -9.655 1.556 27.661 1.00 83.81 240 LYS A N 1
ATOM 1885 C CA . LYS A 1 240 ? -9.290 1.590 29.085 1.00 83.81 240 LYS A CA 1
ATOM 1886 C C . LYS A 1 240 ? -10.456 2.032 29.966 1.00 83.81 240 LYS A C 1
ATOM 1888 O O . LYS A 1 240 ? -10.635 1.508 31.061 1.00 83.81 240 LYS A O 1
ATOM 1893 N N . MET A 1 241 ? -11.248 2.998 29.498 1.00 82.88 241 MET A N 1
ATOM 1894 C CA . MET A 1 241 ? -12.449 3.447 30.203 1.00 82.88 241 MET A CA 1
ATOM 1895 C C . MET A 1 241 ? -13.487 2.320 30.309 1.00 82.88 241 MET A C 1
ATOM 1897 O O . MET A 1 241 ? -14.039 2.115 31.384 1.00 82.88 241 MET A O 1
ATOM 1901 N N . PHE A 1 242 ? -13.712 1.561 29.234 1.00 79.00 242 PHE A N 1
ATOM 1902 C CA . PHE A 1 242 ? -14.610 0.406 29.216 1.00 79.00 242 PHE A CA 1
ATOM 1903 C C . PHE A 1 242 ? -14.165 -0.701 30.164 1.00 79.00 242 PHE A C 1
ATOM 1905 O O . PHE A 1 242 ? -14.981 -1.212 30.927 1.00 79.00 242 PHE A O 1
ATOM 1912 N N . GLU A 1 243 ? -12.876 -1.039 30.151 1.00 82.00 243 GLU A N 1
ATOM 1913 C CA . GLU A 1 243 ? -12.291 -2.006 31.081 1.00 82.00 243 GLU A CA 1
ATOM 1914 C C . GLU A 1 243 ? -12.498 -1.552 32.534 1.00 82.00 243 GLU A C 1
ATOM 1916 O O . GLU A 1 243 ? -12.956 -2.329 33.367 1.00 82.00 243 GLU A O 1
ATOM 1921 N N . HIS A 1 244 ? -12.264 -0.269 32.829 1.00 85.25 244 HIS A N 1
ATOM 1922 C CA . HIS A 1 244 ? -12.503 0.284 34.160 1.00 85.25 244 HIS A CA 1
ATOM 1923 C C . HIS A 1 244 ? -13.983 0.245 34.569 1.00 85.25 244 HIS A C 1
ATOM 1925 O O . HIS A 1 244 ? -14.305 -0.161 35.684 1.00 85.25 244 HIS A O 1
ATOM 1931 N N . GLN A 1 245 ? -14.891 0.626 33.667 1.00 82.06 245 GLN A N 1
ATOM 1932 C CA . GLN A 1 245 ? -16.328 0.604 33.932 1.00 82.06 245 GLN A CA 1
ATOM 1933 C C . GLN A 1 245 ? -16.840 -0.827 34.139 1.00 82.06 245 GLN A C 1
ATOM 1935 O O . GLN A 1 245 ? -17.675 -1.057 35.011 1.00 82.06 245 GLN A O 1
ATOM 1940 N N . ALA A 1 246 ? -16.308 -1.799 33.395 1.00 82.38 246 ALA A N 1
ATOM 1941 C CA . ALA A 1 246 ? -16.614 -3.209 33.598 1.00 82.38 246 ALA A CA 1
ATOM 1942 C C . ALA A 1 246 ? -16.195 -3.689 34.993 1.00 82.38 246 ALA A C 1
ATOM 1944 O O . ALA A 1 246 ? -16.962 -4.396 35.640 1.00 82.38 246 ALA A O 1
ATOM 1945 N N . GLU A 1 247 ? -15.032 -3.271 35.496 1.00 85.31 247 GLU A N 1
ATOM 1946 C CA . GLU A 1 247 ? -14.606 -3.596 36.864 1.00 85.31 247 GLU A CA 1
ATOM 1947 C C . GLU A 1 247 ? -15.497 -2.944 37.935 1.00 85.31 247 GLU A C 1
ATOM 1949 O O . GLU A 1 247 ? -15.828 -3.591 38.928 1.00 85.31 247 GLU A O 1
ATOM 1954 N N . ILE A 1 248 ? -15.967 -1.708 37.722 1.00 85.75 248 ILE A N 1
ATOM 1955 C CA . ILE A 1 248 ? -16.938 -1.064 38.627 1.00 85.75 248 ILE A CA 1
ATOM 1956 C C . ILE A 1 248 ? -18.253 -1.853 38.662 1.00 85.75 248 ILE A C 1
ATOM 1958 O O . ILE A 1 248 ? -18.766 -2.135 39.745 1.00 85.75 248 ILE A O 1
ATOM 1962 N N . VAL A 1 249 ? -18.785 -2.243 37.498 1.00 83.25 249 VAL A N 1
ATOM 1963 C CA . VAL A 1 249 ? -20.021 -3.040 37.410 1.00 83.25 249 VAL A CA 1
ATOM 1964 C C . VAL A 1 249 ? -19.843 -4.396 38.095 1.00 83.25 249 VAL A C 1
ATOM 1966 O O . VAL A 1 249 ? -20.703 -4.785 38.879 1.00 83.25 249 VAL A O 1
ATOM 1969 N N . LYS A 1 250 ? -18.711 -5.082 37.890 1.00 85.50 250 LYS A N 1
ATOM 1970 C CA . LYS A 1 250 ? -18.401 -6.337 38.597 1.00 85.50 250 LYS A CA 1
ATOM 1971 C C . LYS A 1 250 ? -18.343 -6.145 40.113 1.00 85.50 250 LYS A C 1
ATOM 1973 O O . LYS A 1 250 ? -18.891 -6.957 40.851 1.00 85.50 250 LYS A O 1
ATOM 1978 N N . SER A 1 251 ? -17.717 -5.067 40.590 1.00 87.75 251 SER A N 1
ATOM 1979 C CA . SER A 1 251 ? -17.678 -4.753 42.023 1.00 87.75 251 SER A CA 1
ATOM 1980 C C . SER A 1 251 ? -19.072 -4.468 42.587 1.00 87.75 251 SER A C 1
ATOM 1982 O O . SER A 1 251 ? -19.349 -4.875 43.712 1.00 87.75 251 SER A O 1
ATOM 1984 N N . SER A 1 252 ? -19.937 -3.788 41.827 1.00 87.62 252 SER A N 1
ATOM 1985 C CA . SER A 1 252 ? -21.329 -3.542 42.222 1.00 87.62 252 SER A CA 1
ATOM 1986 C C . SER A 1 252 ? -22.111 -4.847 42.313 1.00 87.62 252 SER A C 1
ATOM 1988 O O . SER A 1 252 ? -22.689 -5.121 43.356 1.00 87.62 252 SER A O 1
ATOM 1990 N N . LEU A 1 253 ? -22.050 -5.689 41.275 1.00 86.56 253 LEU A N 1
ATOM 1991 C CA . LEU A 1 253 ? -22.715 -6.995 41.246 1.00 86.56 253 LEU A CA 1
ATOM 1992 C C . LEU A 1 253 ? -22.245 -7.906 42.386 1.00 86.56 253 LEU A C 1
ATOM 1994 O O . LEU A 1 253 ? -23.057 -8.600 42.989 1.00 86.56 253 LEU A O 1
ATOM 1998 N N . SER A 1 254 ? -20.951 -7.877 42.724 1.00 87.25 254 SER A N 1
ATOM 1999 C CA . SER A 1 254 ? -20.427 -8.595 43.892 1.00 87.25 254 SER A CA 1
ATOM 2000 C C . SER A 1 254 ? -21.027 -8.065 45.197 1.00 87.25 254 SER A C 1
ATOM 2002 O O . SER A 1 254 ? -21.423 -8.855 46.045 1.00 87.25 254 SER A O 1
ATOM 2004 N N . GLY A 1 255 ? -21.132 -6.742 45.352 1.00 88.88 255 GLY A N 1
ATOM 2005 C CA . GLY A 1 255 ? -21.759 -6.132 46.526 1.00 88.88 255 GLY A CA 1
ATOM 2006 C C . GLY A 1 255 ? -23.253 -6.448 46.632 1.00 88.88 255 GLY A C 1
ATOM 2007 O O . GLY A 1 255 ? -23.740 -6.750 47.718 1.00 88.88 255 GLY A O 1
ATOM 2008 N N . ASP A 1 256 ? -23.975 -6.431 45.512 1.00 88.31 256 ASP A N 1
ATOM 2009 C CA . ASP A 1 256 ? -25.390 -6.806 45.453 1.00 88.31 256 ASP A CA 1
ATOM 2010 C C . ASP A 1 256 ? -25.585 -8.292 45.795 1.00 88.31 256 ASP A C 1
ATOM 2012 O O . ASP A 1 256 ? -26.503 -8.638 46.542 1.00 88.31 256 ASP A O 1
ATOM 2016 N N .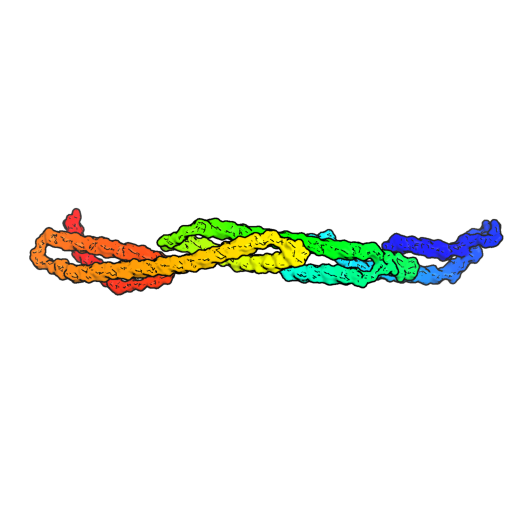 TRP A 1 257 ? -24.676 -9.160 45.340 1.00 89.94 257 TRP A N 1
ATOM 2017 C CA . TRP A 1 257 ? -24.655 -10.578 45.701 1.00 89.94 257 TRP A CA 1
ATOM 2018 C C . TRP A 1 257 ? -24.427 -10.792 47.201 1.00 89.94 257 TRP A C 1
ATOM 2020 O O . TRP A 1 257 ? -25.186 -11.523 47.842 1.00 89.94 257 TRP A O 1
ATOM 2030 N N . ASP A 1 258 ? -23.438 -10.113 47.784 1.00 89.19 258 ASP A N 1
ATOM 2031 C CA . ASP A 1 258 ? -23.139 -10.194 49.218 1.00 89.19 258 ASP A CA 1
ATOM 2032 C C . ASP A 1 258 ? -24.310 -9.673 50.071 1.00 89.19 258 ASP A C 1
ATOM 2034 O O . ASP A 1 258 ? -24.668 -10.272 51.094 1.00 89.19 258 ASP A O 1
ATOM 2038 N N . ASN A 1 259 ? -24.958 -8.589 49.632 1.00 90.12 259 ASN A N 1
ATOM 2039 C CA . ASN A 1 259 ? -26.146 -8.025 50.276 1.00 90.12 259 ASN A CA 1
ATOM 2040 C C . ASN A 1 259 ? -27.346 -8.981 50.213 1.00 90.12 259 ASN A C 1
ATOM 2042 O O . ASN A 1 259 ? -28.066 -9.139 51.207 1.00 90.12 259 ASN A O 1
ATOM 2046 N N . LEU A 1 260 ? -27.564 -9.634 49.069 1.00 90.56 260 LEU A N 1
ATOM 2047 C CA . LEU A 1 260 ? -28.628 -10.620 48.898 1.00 90.56 260 LEU A CA 1
ATOM 2048 C C . LEU A 1 260 ? -28.372 -11.853 49.773 1.00 90.56 260 LEU A C 1
ATOM 2050 O O . LEU A 1 260 ? -29.270 -12.293 50.493 1.00 90.56 260 LEU A O 1
ATOM 2054 N N . ASN A 1 261 ? -27.136 -12.359 49.792 1.00 89.38 261 ASN A N 1
ATOM 2055 C CA . ASN A 1 261 ? -26.756 -13.490 50.633 1.00 89.38 261 ASN A CA 1
ATOM 2056 C C . ASN A 1 261 ? -26.936 -13.164 52.129 1.00 89.38 261 ASN A C 1
ATOM 2058 O O . ASN A 1 261 ? -27.562 -13.932 52.859 1.00 89.38 261 ASN A O 1
ATOM 2062 N N . SER A 1 262 ? -26.515 -11.970 52.561 1.00 90.19 262 SER A N 1
ATOM 2063 C CA . SER A 1 262 ? -26.741 -11.473 53.928 1.00 90.19 262 SER A CA 1
ATOM 2064 C C . SER A 1 262 ? -28.234 -11.352 54.270 1.00 90.19 262 SER A C 1
ATOM 2066 O O . SER A 1 262 ? -28.657 -11.649 55.390 1.00 90.19 262 SER A O 1
ATOM 2068 N N . SER A 1 263 ? -29.061 -10.937 53.305 1.00 90.69 263 SER A N 1
ATOM 2069 C CA . SER A 1 263 ? -30.515 -10.823 53.477 1.00 90.69 263 SER A CA 1
ATOM 2070 C C . SER A 1 263 ? -31.180 -12.190 53.644 1.00 90.69 263 SER A C 1
ATOM 2072 O O . SER A 1 263 ? -32.051 -12.343 54.506 1.00 90.69 263 SER A O 1
ATOM 2074 N N . VAL A 1 264 ? -30.734 -13.200 52.892 1.00 90.25 264 VAL A N 1
ATOM 2075 C CA . VAL A 1 264 ? -31.208 -14.587 53.025 1.00 90.25 264 VAL A CA 1
ATOM 2076 C C . VAL A 1 264 ? -30.725 -15.234 54.315 1.00 90.25 264 VAL A C 1
ATOM 2078 O O . VAL A 1 264 ? -31.502 -15.928 54.970 1.00 90.25 264 VAL A O 1
ATOM 2081 N N . GLU A 1 265 ? -29.495 -14.974 54.753 1.00 90.06 265 GLU A N 1
ATOM 2082 C CA . GLU A 1 265 ? -29.003 -15.417 56.063 1.00 90.06 265 GLU A CA 1
ATOM 2083 C C . GLU A 1 265 ? -29.838 -14.822 57.204 1.00 90.06 265 GLU A C 1
ATOM 2085 O O . GLU A 1 265 ? -30.295 -15.543 58.099 1.00 90.06 265 GLU A O 1
ATOM 2090 N N . ALA A 1 266 ? -30.121 -13.517 57.144 1.00 90.19 266 ALA A N 1
ATOM 2091 C CA . ALA A 1 266 ? -30.979 -12.844 58.112 1.00 90.19 266 ALA A CA 1
ATOM 2092 C C . ALA A 1 266 ? -32.415 -13.392 58.087 1.00 90.19 266 ALA A C 1
ATOM 2094 O O . ALA A 1 266 ? -33.008 -13.604 59.148 1.00 90.19 266 ALA A O 1
ATOM 2095 N N . TRP A 1 267 ? -32.972 -13.648 56.899 1.00 90.94 267 TRP A N 1
ATOM 2096 C CA . TRP A 1 267 ? -34.283 -14.278 56.744 1.00 90.94 267 TRP A CA 1
ATOM 2097 C C . TRP A 1 267 ? -34.301 -15.687 57.348 1.00 90.94 267 TRP A C 1
ATOM 2099 O O . TRP A 1 267 ? -35.168 -15.982 58.168 1.00 90.94 267 TRP A O 1
ATOM 2109 N N . THR A 1 268 ? -33.304 -16.518 57.036 1.00 88.69 268 THR A N 1
ATOM 2110 C CA . THR A 1 268 ? -33.181 -17.904 57.522 1.00 88.69 268 THR A CA 1
ATOM 2111 C C . THR A 1 268 ? -33.057 -17.947 59.042 1.00 88.69 268 THR A C 1
ATOM 2113 O O . THR A 1 268 ? -33.699 -18.768 59.700 1.00 88.69 268 THR A O 1
ATOM 2116 N N . SER A 1 269 ? -32.284 -17.023 59.621 1.00 88.50 269 SER A N 1
ATOM 2117 C CA . SER A 1 269 ? -32.145 -16.868 61.071 1.00 88.50 269 SER A CA 1
ATOM 2118 C C . SER A 1 269 ? -33.470 -16.473 61.734 1.00 88.50 269 SER A C 1
ATOM 2120 O O . SER A 1 269 ? -33.917 -17.142 62.669 1.00 88.50 269 SER A O 1
ATOM 2122 N N . ARG A 1 270 ? -34.161 -15.447 61.209 1.00 88.06 270 ARG A N 1
ATOM 2123 C CA . ARG A 1 270 ? -35.482 -15.018 61.712 1.00 88.06 270 ARG A CA 1
ATOM 2124 C C . ARG A 1 270 ? -36.522 -16.131 61.599 1.00 88.06 270 ARG A C 1
ATOM 2126 O O . ARG A 1 270 ? -37.288 -16.346 62.535 1.00 88.06 270 ARG A O 1
ATOM 2133 N N . TRP A 1 271 ? -36.533 -16.856 60.483 1.00 86.62 271 TRP A N 1
ATOM 2134 C CA . TRP A 1 271 ? -37.447 -17.972 60.257 1.00 86.62 271 TRP A CA 1
ATOM 2135 C C . TRP A 1 271 ? -37.184 -19.127 61.228 1.00 86.62 271 TRP A C 1
ATOM 2137 O O . TRP A 1 271 ? -38.107 -19.635 61.862 1.00 86.62 271 TRP A O 1
ATOM 2147 N N . SER A 1 272 ? -35.912 -19.475 61.439 1.00 85.38 272 SER A N 1
ATOM 2148 C CA . SER A 1 272 ? -35.507 -20.502 62.406 1.00 85.38 272 SER A CA 1
ATOM 2149 C C . SER A 1 272 ? -35.908 -20.146 63.841 1.00 85.38 272 SER A C 1
ATOM 2151 O O . SER A 1 272 ? -36.288 -21.029 64.605 1.00 85.38 272 SER A O 1
ATOM 2153 N N . GLN A 1 273 ? -35.879 -18.860 64.205 1.00 85.75 273 GLN A N 1
ATOM 2154 C CA . GLN A 1 273 ? -36.357 -18.371 65.506 1.00 85.75 273 GLN A CA 1
ATOM 2155 C C . GLN A 1 273 ? -37.888 -18.350 65.619 1.00 85.75 273 GLN A C 1
ATOM 2157 O O . GLN A 1 273 ? -38.417 -18.528 66.713 1.00 85.75 273 GLN A O 1
ATOM 2162 N N . ALA A 1 274 ? -38.608 -18.144 64.513 1.00 82.56 274 ALA A N 1
ATOM 2163 C CA . ALA A 1 274 ? -40.070 -18.192 64.475 1.00 82.56 274 ALA A CA 1
ATOM 2164 C C . ALA A 1 274 ? -40.618 -19.632 64.487 1.00 82.56 274 ALA A C 1
ATOM 2166 O O . ALA A 1 274 ? -41.763 -19.848 64.887 1.00 82.56 274 ALA A O 1
ATOM 2167 N N . LYS A 1 275 ? -39.796 -20.615 64.099 1.00 81.12 275 LYS A N 1
ATOM 2168 C CA . LYS A 1 275 ? -40.144 -22.038 63.997 1.00 81.12 275 LYS A CA 1
ATOM 2169 C C . LYS A 1 275 ? -40.803 -22.624 65.261 1.00 81.12 275 LYS A C 1
ATOM 2171 O O . LYS A 1 275 ? -41.890 -23.181 65.132 1.00 81.12 275 LYS A O 1
ATOM 2176 N N . PRO A 1 276 ? -40.264 -22.439 66.485 1.00 81.50 276 PRO A N 1
ATOM 2177 C CA . PRO A 1 276 ? -40.878 -22.995 67.693 1.00 81.50 276 PRO A CA 1
ATOM 2178 C C . PRO A 1 276 ? -42.295 -22.465 67.951 1.00 81.50 276 PRO A C 1
ATOM 2180 O O . PRO A 1 276 ? -43.137 -23.199 68.452 1.00 81.50 276 PRO A O 1
ATOM 2183 N N . ARG A 1 277 ? -42.590 -21.214 67.557 1.00 80.94 277 ARG A N 1
ATOM 2184 C CA . ARG A 1 277 ? -43.943 -20.633 67.645 1.00 80.94 277 ARG A CA 1
ATOM 2185 C C . ARG A 1 277 ? -44.920 -21.322 66.692 1.00 80.94 277 ARG A C 1
ATOM 2187 O O . ARG A 1 277 ? -46.107 -21.399 66.983 1.00 80.94 277 ARG A O 1
ATOM 2194 N N . LEU A 1 278 ? -44.442 -21.762 65.532 1.00 78.31 278 LEU A N 1
ATOM 2195 C CA . LEU A 1 278 ? -45.260 -22.455 64.539 1.00 78.31 278 LEU A CA 1
ATOM 2196 C C . LEU A 1 278 ? -45.511 -23.913 64.952 1.00 78.31 278 LEU A C 1
ATOM 2198 O O . LEU A 1 278 ? -46.611 -24.409 64.735 1.00 78.31 278 LEU A O 1
ATOM 2202 N N . ASP A 1 279 ? -44.532 -24.556 65.591 1.00 78.81 279 ASP A N 1
ATOM 2203 C CA . ASP A 1 279 ? -44.624 -25.953 66.037 1.00 78.81 279 ASP A CA 1
ATOM 2204 C C . ASP A 1 279 ? -45.436 -26.130 67.329 1.00 78.81 279 ASP A C 1
ATOM 2206 O O . ASP A 1 279 ? -46.097 -27.156 67.512 1.00 78.81 279 ASP A O 1
ATOM 2210 N N . ASP A 1 280 ? -45.418 -25.140 68.229 1.00 76.25 280 ASP A N 1
ATOM 2211 C CA . ASP A 1 280 ? -46.160 -25.197 69.490 1.00 76.25 280 ASP A CA 1
ATOM 2212 C C . ASP A 1 280 ? -47.651 -24.898 69.283 1.00 76.25 280 ASP A C 1
ATOM 2214 O O . ASP A 1 280 ? -48.122 -23.761 69.367 1.00 76.25 280 ASP A O 1
ATOM 2218 N N . THR A 1 281 ? -48.402 -25.946 68.960 1.00 69.50 281 THR A N 1
ATOM 2219 C CA . THR A 1 281 ? -49.844 -25.886 68.680 1.00 69.50 281 THR A CA 1
ATOM 2220 C C . THR A 1 281 ? -50.715 -26.064 69.930 1.00 69.50 281 THR A C 1
ATOM 2222 O O . THR A 1 281 ? -51.944 -25.999 69.844 1.00 69.50 281 THR A O 1
ATOM 2225 N N . HIS A 1 282 ? -50.113 -26.271 71.106 1.00 65.75 282 HIS A N 1
ATOM 2226 C CA . HIS A 1 282 ? -50.855 -26.549 72.330 1.00 65.75 282 HIS A CA 1
ATOM 2227 C C . HIS A 1 282 ? -51.567 -25.296 72.859 1.00 65.75 282 HIS A C 1
ATOM 2229 O O . HIS A 1 282 ? -50.945 -24.360 73.347 1.00 65.75 282 HIS A O 1
ATOM 2235 N N . GLY A 1 283 ? -52.903 -25.308 72.806 1.00 64.25 283 GLY A N 1
ATOM 2236 C CA . GLY A 1 283 ? -53.749 -24.246 73.365 1.00 64.25 283 GLY A CA 1
ATOM 2237 C C . GLY A 1 283 ? -53.993 -23.044 72.446 1.00 64.25 283 GLY A C 1
ATOM 2238 O O . GLY A 1 283 ? -54.598 -22.080 72.904 1.00 64.25 283 GLY A O 1
ATOM 2239 N N . ALA A 1 284 ? -53.567 -23.104 71.180 1.00 73.94 284 ALA A N 1
ATOM 2240 C CA . ALA A 1 284 ? -53.825 -22.053 70.196 1.00 73.94 284 ALA A CA 1
ATOM 2241 C C . ALA A 1 284 ? -55.292 -22.061 69.732 1.00 73.94 284 ALA A C 1
ATOM 2243 O O . ALA A 1 284 ? -55.860 -23.125 69.463 1.00 73.94 284 ALA A O 1
ATOM 2244 N N . ASP A 1 285 ? -55.899 -20.880 69.609 1.00 78.81 285 ASP A N 1
ATOM 2245 C CA . ASP A 1 285 ? -57.243 -20.746 69.044 1.00 78.81 285 ASP A CA 1
ATOM 2246 C C . ASP A 1 285 ? -57.227 -20.755 67.497 1.00 78.81 285 ASP A C 1
ATOM 2248 O O . ASP A 1 285 ? -56.177 -20.719 66.848 1.00 78.81 285 ASP A O 1
ATOM 2252 N N . TYR A 1 286 ? -58.411 -20.831 66.880 1.00 78.94 286 TYR A N 1
ATOM 2253 C CA . TYR A 1 286 ? -58.534 -20.847 65.418 1.00 78.94 286 TYR A CA 1
ATOM 2254 C C . TYR A 1 286 ? -57.997 -19.563 64.758 1.00 78.94 286 TYR A C 1
ATOM 2256 O O . TYR A 1 286 ? -57.414 -19.620 63.678 1.00 78.94 286 TYR A O 1
ATOM 2264 N N . VAL A 1 287 ? -58.160 -18.407 65.406 1.00 81.44 287 VAL A N 1
ATOM 2265 C CA . VAL A 1 287 ? -57.717 -17.105 64.888 1.00 81.44 287 VAL A CA 1
ATOM 2266 C C . VAL A 1 287 ? -56.189 -17.011 64.914 1.00 81.44 287 VAL A C 1
ATOM 2268 O O . VAL A 1 287 ? -55.584 -16.573 63.936 1.00 81.44 287 VAL A O 1
ATOM 2271 N N . GLU A 1 288 ? -55.551 -17.492 65.979 1.00 81.50 288 GLU A N 1
ATOM 2272 C CA . GLU A 1 288 ? -54.100 -17.607 66.106 1.00 81.50 288 GLU A CA 1
ATOM 2273 C C . GLU A 1 288 ? -53.515 -18.584 65.083 1.00 81.50 288 GLU A C 1
ATOM 2275 O O . GLU A 1 288 ? -52.442 -18.331 64.532 1.00 81.50 288 GLU A O 1
ATOM 2280 N N . MET A 1 289 ? -54.216 -19.681 64.780 1.00 81.81 289 MET A N 1
ATOM 2281 C CA . MET A 1 289 ? -53.793 -20.612 63.731 1.00 81.81 289 MET A CA 1
ATOM 2282 C C . MET A 1 289 ? -53.863 -20.001 62.332 1.00 81.81 289 MET A C 1
ATOM 2284 O O . MET A 1 289 ? -52.957 -20.219 61.524 1.00 81.81 289 MET A O 1
ATOM 2288 N N . LEU A 1 290 ? -54.875 -19.178 62.054 1.00 82.06 290 LEU A N 1
ATOM 2289 C CA . LEU A 1 290 ? -54.945 -18.426 60.802 1.00 82.06 290 LEU A CA 1
ATOM 2290 C C . LEU A 1 290 ? -53.850 -17.360 60.688 1.00 82.06 290 LEU A C 1
ATOM 2292 O O . LEU A 1 290 ? -53.265 -17.211 59.615 1.00 82.06 290 LEU A O 1
ATOM 2296 N N . ASP A 1 291 ? -53.523 -16.659 61.776 1.00 84.19 291 ASP A N 1
ATOM 2297 C CA . ASP A 1 291 ? -52.413 -15.696 61.803 1.00 84.19 291 ASP A CA 1
ATOM 2298 C C . ASP A 1 291 ? -51.061 -16.375 61.526 1.00 84.19 291 ASP A C 1
ATOM 2300 O O . ASP A 1 291 ? -50.272 -15.917 60.695 1.00 84.19 291 ASP A O 1
ATOM 2304 N N . ARG A 1 292 ? -50.815 -17.533 62.153 1.00 86.31 292 ARG A N 1
ATOM 2305 C CA . ARG A 1 292 ? -49.613 -18.345 61.906 1.00 86.31 292 ARG A CA 1
ATOM 2306 C C . ARG A 1 292 ? -49.544 -18.826 60.458 1.00 86.31 292 ARG A C 1
ATOM 2308 O O . ARG A 1 292 ? -48.497 -18.681 59.829 1.00 86.31 292 ARG A O 1
ATOM 2315 N N . CYS A 1 293 ? -50.657 -19.312 59.908 1.00 84.62 293 CYS A N 1
ATOM 2316 C CA . CYS A 1 293 ? -50.757 -19.705 58.504 1.00 84.62 293 CYS A CA 1
ATOM 2317 C C . CYS A 1 293 ? -50.423 -18.534 57.570 1.00 84.62 293 CYS A C 1
ATOM 2319 O O . CYS A 1 293 ? -49.597 -18.666 56.666 1.00 84.62 293 CYS A O 1
ATOM 2321 N N . ARG A 1 294 ? -50.998 -17.353 57.817 1.00 84.75 294 ARG A N 1
ATOM 2322 C CA . ARG A 1 294 ? -50.704 -16.142 57.042 1.00 84.75 294 ARG A CA 1
ATOM 2323 C C . ARG A 1 294 ? -49.221 -15.773 57.108 1.00 84.75 294 ARG A C 1
ATOM 2325 O O . ARG A 1 294 ? -48.616 -15.517 56.070 1.00 84.75 294 ARG A O 1
ATOM 2332 N N . SER A 1 295 ? -48.624 -15.820 58.298 1.00 86.12 295 SER A N 1
ATOM 2333 C CA . SER A 1 295 ? -47.198 -15.550 58.511 1.00 86.12 295 SER A CA 1
ATOM 2334 C C . SER A 1 295 ? -46.290 -16.507 57.721 1.00 86.12 295 SER A C 1
ATOM 2336 O O . SER A 1 295 ? -45.293 -16.061 57.152 1.00 86.12 295 SER A O 1
ATOM 2338 N N . VAL A 1 296 ? -46.657 -17.792 57.607 1.00 86.25 296 VAL A N 1
ATOM 2339 C CA . VAL A 1 296 ? -45.943 -18.789 56.784 1.00 86.25 296 VAL A CA 1
ATOM 2340 C C . VAL A 1 296 ? -45.970 -18.423 55.303 1.00 86.25 296 VAL A C 1
ATOM 2342 O O . VAL A 1 296 ? -44.928 -18.427 54.646 1.00 86.25 296 VAL A O 1
ATOM 2345 N N . PHE A 1 297 ? -47.133 -18.057 54.766 1.00 87.50 297 PHE A N 1
ATOM 2346 C CA . PHE A 1 297 ? -47.247 -17.702 53.350 1.00 87.50 297 PHE A CA 1
ATOM 2347 C C . PHE A 1 297 ? -46.661 -16.320 53.021 1.00 87.50 297 PHE A C 1
ATOM 2349 O O . PHE A 1 297 ? -46.137 -16.138 51.922 1.00 87.50 297 PHE A O 1
ATOM 2356 N N . GLU A 1 298 ? -46.663 -15.370 53.962 1.00 87.56 298 GLU A N 1
ATOM 2357 C CA . GLU A 1 298 ? -45.926 -14.104 53.835 1.00 87.56 298 GLU A CA 1
ATOM 2358 C C . GLU A 1 298 ? -44.406 -14.336 53.824 1.00 87.56 298 GLU A C 1
ATOM 2360 O O . GLU A 1 298 ? -43.697 -13.762 52.995 1.00 87.56 298 GLU A O 1
ATOM 2365 N N . ALA A 1 299 ? -43.894 -15.226 54.681 1.00 86.69 299 ALA A N 1
ATOM 2366 C CA . ALA A 1 299 ? -42.484 -15.612 54.673 1.00 86.69 299 ALA A CA 1
ATOM 2367 C C . ALA A 1 299 ? -42.085 -16.337 53.379 1.00 86.69 299 ALA A C 1
ATOM 2369 O O . ALA A 1 299 ? -41.042 -16.015 52.811 1.00 86.69 299 ALA A O 1
ATOM 2370 N N . HIS A 1 300 ? -42.937 -17.233 52.869 1.00 86.88 300 HIS A N 1
ATOM 2371 C CA . HIS A 1 300 ? -42.748 -17.893 51.575 1.00 86.88 300 HIS A CA 1
ATOM 2372 C C . HIS A 1 300 ? -42.741 -16.893 50.410 1.00 86.88 300 HIS A C 1
ATOM 2374 O O . HIS A 1 300 ? -41.879 -16.964 49.536 1.00 86.88 300 HIS A O 1
ATOM 2380 N N . ALA A 1 301 ? -43.656 -15.919 50.403 1.00 87.50 301 ALA A N 1
ATOM 2381 C CA . ALA A 1 301 ? -43.665 -14.862 49.394 1.00 87.50 301 ALA A CA 1
ATOM 2382 C C . ALA A 1 301 ? -42.390 -14.002 49.447 1.00 87.50 301 ALA A C 1
ATOM 2384 O O . ALA A 1 301 ? -41.865 -13.625 48.402 1.00 87.50 301 ALA A O 1
ATOM 2385 N N . ASN A 1 302 ? -41.869 -13.719 50.645 1.00 89.00 302 ASN A N 1
ATOM 2386 C CA . ASN A 1 302 ? -40.603 -13.004 50.810 1.00 89.00 302 ASN A CA 1
ATOM 2387 C C . ASN A 1 302 ? -39.401 -13.827 50.320 1.00 89.00 302 ASN A C 1
ATOM 2389 O O . ASN A 1 302 ? -38.552 -13.273 49.629 1.00 89.00 302 ASN A O 1
ATOM 2393 N N . LEU A 1 303 ? -39.347 -15.135 50.602 1.00 88.62 303 LEU A N 1
ATOM 2394 C CA . LEU A 1 303 ? -38.290 -16.006 50.076 1.00 88.62 303 LEU A CA 1
ATOM 2395 C C . LEU A 1 303 ? -38.324 -16.073 48.544 1.00 88.62 303 LEU A C 1
ATOM 2397 O O . LEU A 1 303 ? -37.284 -15.953 47.906 1.00 88.62 303 LEU A O 1
ATOM 2401 N N . ASN A 1 304 ? -39.514 -16.181 47.945 1.00 88.75 304 ASN A N 1
ATOM 2402 C CA . ASN A 1 304 ? -39.650 -16.190 46.488 1.00 88.75 304 ASN A CA 1
ATOM 2403 C C . ASN A 1 304 ? -39.145 -14.896 45.836 1.00 88.75 304 ASN A C 1
ATOM 2405 O O . ASN A 1 304 ? -38.590 -14.964 44.744 1.00 88.75 304 ASN A O 1
ATOM 2409 N N . LYS A 1 305 ? -39.271 -13.735 46.500 1.00 91.06 305 LYS A N 1
ATOM 2410 C CA . LYS A 1 305 ? -38.660 -12.485 46.012 1.00 91.06 305 LYS A CA 1
ATOM 2411 C C . LYS A 1 305 ? -37.136 -12.584 45.969 1.00 91.06 305 LYS A C 1
ATOM 2413 O O . LYS A 1 305 ? -36.543 -12.254 44.947 1.00 91.06 305 LYS A O 1
ATOM 2418 N N . PHE A 1 306 ? -36.512 -13.105 47.027 1.00 90.75 306 PHE A N 1
ATOM 2419 C CA . PHE A 1 306 ? -35.061 -13.317 47.042 1.00 90.75 306 PHE A CA 1
ATOM 2420 C C . PHE A 1 306 ? -34.610 -14.327 45.984 1.00 90.75 306 PHE A C 1
ATOM 2422 O O . PHE A 1 306 ? -33.573 -14.127 45.365 1.00 90.75 306 PHE A O 1
ATOM 2429 N N . VAL A 1 307 ? -35.395 -15.378 45.730 1.00 88.56 307 VAL A N 1
ATOM 2430 C CA . VAL A 1 307 ? -35.129 -16.346 44.653 1.00 88.56 307 VAL A CA 1
ATOM 2431 C C . VAL A 1 307 ? -35.196 -15.680 43.275 1.00 88.56 307 VAL A C 1
ATOM 2433 O O . VAL A 1 307 ? -34.303 -15.890 42.460 1.00 88.56 307 VAL A O 1
ATOM 2436 N N . THR A 1 308 ? -36.196 -14.829 43.016 1.00 89.69 308 THR A N 1
ATOM 2437 C CA . THR A 1 308 ? -36.264 -14.084 41.747 1.00 89.69 308 THR A CA 1
ATOM 2438 C C . THR A 1 308 ? -35.105 -13.102 41.586 1.00 89.69 308 THR A C 1
ATOM 2440 O O . THR A 1 308 ? -34.494 -13.059 40.523 1.00 89.69 308 THR A O 1
ATOM 2443 N N . GLU A 1 309 ? -34.751 -12.367 42.646 1.00 89.50 309 GLU A N 1
ATOM 2444 C CA . GLU A 1 309 ? -33.607 -11.446 42.640 1.00 89.50 309 GLU A CA 1
ATOM 2445 C C . GLU A 1 309 ? -32.290 -12.195 42.412 1.00 89.50 309 GLU A C 1
ATOM 2447 O O . GLU A 1 309 ? -31.464 -11.751 41.620 1.00 89.50 309 GLU A O 1
ATOM 2452 N N . ARG A 1 310 ? -32.118 -13.370 43.032 1.00 90.75 310 ARG A N 1
ATOM 2453 C CA . ARG A 1 310 ? -30.968 -14.261 42.825 1.00 90.75 310 ARG A CA 1
ATOM 2454 C C . ARG A 1 310 ? -30.844 -14.689 41.372 1.00 90.75 310 ARG A C 1
ATOM 2456 O O . ARG A 1 310 ? -29.765 -14.575 40.798 1.00 90.75 310 ARG A O 1
ATOM 2463 N N . ASP A 1 311 ? -31.923 -15.205 40.789 1.00 89.12 311 ASP A N 1
ATOM 2464 C CA . ASP A 1 311 ? -31.909 -15.718 39.419 1.00 89.12 311 ASP A CA 1
ATOM 2465 C C . ASP A 1 311 ? -31.612 -14.603 38.408 1.00 89.12 311 ASP A C 1
ATOM 2467 O O . ASP A 1 311 ? -30.943 -14.837 37.399 1.00 89.12 311 ASP A O 1
ATOM 2471 N N . ASP A 1 312 ? -32.072 -13.382 38.681 1.00 88.00 312 ASP A N 1
ATOM 2472 C CA . ASP A 1 312 ? -31.752 -12.220 37.860 1.00 88.00 312 ASP A CA 1
ATOM 2473 C C . ASP A 1 312 ? -30.298 -11.761 38.053 1.00 88.00 312 ASP A C 1
ATOM 2475 O O . ASP A 1 312 ? -29.612 -11.529 37.054 1.00 88.00 312 ASP A O 1
ATOM 2479 N N . LEU A 1 313 ? -29.774 -11.74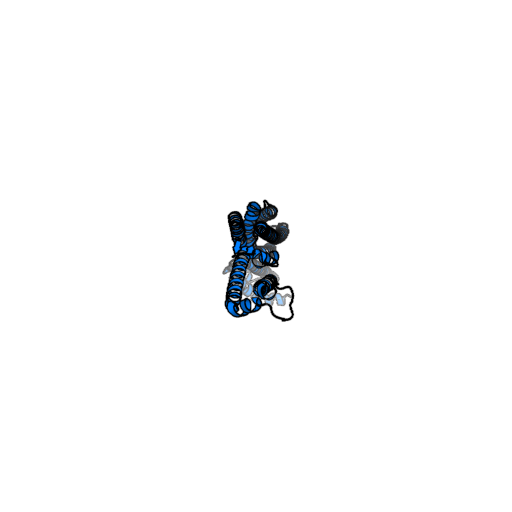4 39.286 1.00 87.00 313 LEU A N 1
ATOM 2480 C CA . LEU A 1 313 ? -28.365 -11.420 39.548 1.00 87.00 313 LEU A CA 1
ATOM 2481 C C . LEU A 1 313 ? -27.406 -12.436 38.913 1.00 87.00 313 LEU A C 1
ATOM 2483 O O . LEU A 1 313 ? -26.392 -12.046 38.339 1.00 87.00 313 LEU A O 1
ATOM 2487 N N . ILE A 1 314 ? -27.732 -13.734 38.955 1.00 86.06 314 ILE A N 1
ATOM 2488 C CA . ILE A 1 314 ? -26.934 -14.791 38.312 1.00 86.06 314 ILE A CA 1
ATOM 2489 C C . ILE A 1 314 ? -26.838 -14.538 36.805 1.00 86.06 314 ILE A C 1
ATOM 2491 O O . ILE A 1 314 ? -25.733 -14.527 36.263 1.00 86.06 314 ILE A O 1
ATOM 2495 N N . LYS A 1 315 ? -27.961 -14.250 36.132 1.00 84.81 315 LYS A N 1
ATOM 2496 C CA . LYS A 1 315 ? -27.961 -13.923 34.693 1.00 84.81 315 LYS A CA 1
ATOM 2497 C C . LYS A 1 315 ? -27.117 -12.690 34.375 1.00 84.81 315 LYS A C 1
ATOM 2499 O O . LYS A 1 315 ? -26.581 -12.586 33.272 1.00 84.81 315 LYS A O 1
ATOM 2504 N N . GLU A 1 316 ? -27.040 -11.714 35.278 1.00 81.56 316 GLU A N 1
ATOM 2505 C CA . GLU A 1 316 ? -26.188 -10.537 35.090 1.00 81.56 316 GLU A CA 1
ATOM 2506 C C . GLU A 1 316 ? -24.708 -10.854 35.314 1.00 81.56 316 GLU A C 1
ATOM 2508 O O . GLU A 1 316 ? -23.886 -10.504 34.467 1.00 81.56 316 GLU A O 1
ATOM 2513 N N . CYS A 1 317 ? -24.368 -11.594 36.368 1.00 82.75 317 CYS A N 1
ATOM 2514 C CA . CYS A 1 317 ? -23.010 -12.062 36.644 1.00 82.75 317 CYS A CA 1
ATOM 2515 C C . CYS A 1 317 ? -22.449 -12.963 35.529 1.00 82.75 317 CYS A C 1
ATOM 2517 O O . CYS A 1 317 ? -21.278 -12.832 35.157 1.00 82.75 317 CYS A O 1
ATOM 2519 N N . GLU A 1 318 ? -23.279 -13.828 34.937 1.00 81.12 318 GLU A N 1
ATOM 2520 C CA . GLU A 1 318 ? -22.906 -14.685 33.803 1.00 81.12 318 GLU A CA 1
ATOM 2521 C C . GLU A 1 318 ? -22.456 -13.874 32.579 1.00 81.12 318 GLU A C 1
ATOM 2523 O O . GLU A 1 318 ? -21.475 -14.239 31.926 1.00 81.12 318 GLU A O 1
ATOM 2528 N N . LYS A 1 319 ? -23.098 -12.729 32.295 1.00 76.88 319 LYS A N 1
ATOM 2529 C CA . LYS A 1 319 ? -22.703 -11.834 31.185 1.00 76.88 319 LYS A CA 1
ATOM 2530 C C . LYS A 1 319 ? -21.285 -11.287 31.355 1.00 76.88 319 LYS A C 1
ATOM 2532 O O . LYS A 1 319 ? -20.619 -11.013 30.360 1.00 76.88 319 LYS A O 1
ATOM 2537 N N . PHE A 1 320 ? -20.819 -11.158 32.596 1.00 74.12 320 PHE A N 1
ATOM 2538 C CA . PHE A 1 320 ? -19.472 -10.691 32.936 1.00 74.12 320 PHE A CA 1
ATOM 2539 C C . PHE A 1 320 ? -18.487 -11.817 33.243 1.00 74.12 320 PHE A C 1
ATOM 2541 O O . PHE A 1 320 ? -17.360 -11.532 33.652 1.00 74.12 320 PHE A O 1
ATOM 2548 N N . GLN A 1 321 ? -18.892 -13.078 33.044 1.00 75.81 321 GLN A N 1
ATOM 2549 C CA . GLN A 1 321 ? -18.102 -14.266 33.385 1.00 75.81 321 GLN A CA 1
ATOM 2550 C C . GLN A 1 321 ? -17.662 -14.279 34.859 1.00 75.81 321 GLN A C 1
ATOM 2552 O O . GLN A 1 321 ? -16.608 -14.818 35.206 1.00 75.81 321 GLN A O 1
ATOM 2557 N N . MET A 1 322 ? -18.462 -13.670 35.737 1.00 78.69 322 MET A N 1
ATOM 2558 C CA . MET A 1 322 ? -18.226 -13.713 37.173 1.00 78.69 322 MET A CA 1
ATOM 2559 C C . MET A 1 322 ? -18.618 -15.091 37.699 1.00 78.69 322 MET A C 1
ATOM 2561 O O . MET A 1 322 ? -19.685 -15.612 37.379 1.00 78.69 322 MET A O 1
ATOM 2565 N N . LYS A 1 323 ? -17.751 -15.691 38.516 1.00 75.44 323 LYS A N 1
ATOM 2566 C CA . LYS A 1 323 ? -18.084 -16.930 39.219 1.00 75.44 323 LYS A CA 1
ATOM 2567 C C . LYS A 1 323 ? -18.941 -16.587 40.426 1.00 75.44 323 LYS A C 1
ATOM 2569 O O . LYS A 1 323 ? -18.484 -15.867 41.307 1.00 75.44 323 LYS A O 1
ATOM 2574 N N . VAL A 1 324 ? -20.154 -17.117 40.444 1.00 76.44 324 VAL A N 1
ATOM 2575 C CA . VAL A 1 324 ? -21.098 -16.957 41.545 1.00 76.44 324 VAL A CA 1
ATOM 2576 C C . VAL A 1 324 ? -21.277 -18.316 42.207 1.00 76.44 324 VAL A C 1
ATOM 2578 O O . VAL A 1 324 ? -21.648 -19.282 41.542 1.00 76.44 324 VAL A O 1
ATOM 2581 N N . GLU A 1 325 ? -20.979 -18.402 43.500 1.00 75.44 325 GLU A N 1
ATOM 2582 C CA . GLU A 1 325 ? -21.180 -19.615 44.293 1.00 75.44 325 GLU A CA 1
ATOM 2583 C C . GLU A 1 325 ? -22.419 -19.447 45.172 1.00 75.44 325 GLU A C 1
ATOM 2585 O O . GLU A 1 325 ? -22.555 -18.472 45.914 1.00 75.44 325 GLU A O 1
ATOM 2590 N N . LEU A 1 326 ? -23.343 -20.403 45.067 1.00 76.12 326 LEU A N 1
ATOM 2591 C CA . LEU A 1 326 ? -24.520 -20.461 45.925 1.00 76.12 326 LEU A CA 1
ATOM 2592 C C . LEU A 1 326 ? -24.105 -20.969 47.303 1.00 76.12 326 LEU A C 1
ATOM 2594 O O . LEU A 1 326 ? -23.607 -22.086 47.431 1.00 76.12 326 LEU A O 1
ATOM 2598 N N . SER A 1 327 ? -24.336 -20.152 48.327 1.00 78.19 327 SER A N 1
ATOM 2599 C CA . SER A 1 327 ? -24.133 -20.558 49.716 1.00 78.19 327 SER A CA 1
ATOM 2600 C C . SER A 1 327 ? -25.108 -21.673 50.115 1.00 78.19 327 SER A C 1
ATOM 2602 O O . SER A 1 327 ? -26.269 -21.685 49.693 1.00 78.19 327 SER A O 1
ATOM 2604 N N . ASP A 1 328 ? -24.670 -22.566 51.005 1.00 82.12 328 ASP A N 1
ATOM 2605 C CA . ASP A 1 328 ? -25.505 -23.614 51.606 1.00 82.12 328 ASP A CA 1
ATOM 2606 C C . ASP A 1 328 ? -26.755 -23.053 52.310 1.00 82.12 328 ASP A C 1
ATOM 2608 O O . ASP A 1 328 ? -27.769 -23.747 52.439 1.00 82.12 328 ASP A O 1
ATOM 2612 N N . THR A 1 329 ? -26.720 -21.780 52.718 1.00 81.19 329 THR A N 1
ATOM 2613 C CA . THR A 1 329 ? -27.860 -21.077 53.319 1.00 81.19 329 THR A CA 1
ATOM 2614 C C . THR A 1 329 ? -29.065 -20.979 52.385 1.00 81.19 329 THR A C 1
ATOM 2616 O O . THR A 1 329 ? -30.194 -21.053 52.867 1.00 81.19 329 THR A O 1
ATOM 2619 N N . TRP A 1 330 ? -28.865 -20.911 51.066 1.00 86.12 330 TRP A N 1
ATOM 2620 C CA . TRP A 1 330 ? -29.961 -20.929 50.090 1.00 86.12 330 TRP A CA 1
ATOM 2621 C C . TRP A 1 330 ? -30.686 -22.273 50.070 1.00 86.12 330 TRP A C 1
ATOM 2623 O O . TRP A 1 330 ? -31.910 -22.320 50.186 1.00 86.12 330 TRP A O 1
ATOM 2633 N N . ASN A 1 331 ? -29.927 -23.372 50.017 1.00 84.38 331 ASN A N 1
ATOM 2634 C CA . ASN A 1 331 ? -30.480 -24.727 50.060 1.00 84.38 331 ASN A CA 1
ATOM 2635 C C . ASN A 1 331 ? -31.237 -24.975 51.373 1.00 84.38 331 ASN A C 1
ATOM 2637 O O . ASN A 1 331 ? -32.299 -25.602 51.391 1.00 84.38 331 ASN A O 1
ATOM 2641 N N . GLN A 1 332 ? -30.702 -24.466 52.486 1.00 83.25 332 GLN A N 1
ATOM 2642 C CA . GLN A 1 332 ? -31.345 -24.566 53.791 1.00 83.25 332 GLN A CA 1
ATOM 2643 C C . GLN A 1 332 ? -32.651 -23.761 53.850 1.00 83.25 332 GLN A C 1
ATOM 2645 O O . GLN A 1 332 ? -33.653 -24.280 54.344 1.00 83.25 332 GLN A O 1
ATOM 2650 N N . ALA A 1 333 ? -32.657 -22.528 53.339 1.00 83.88 333 ALA A N 1
ATOM 2651 C CA . ALA A 1 333 ? -33.830 -21.658 53.305 1.00 83.88 333 ALA A CA 1
ATOM 2652 C C . ALA A 1 333 ? -34.976 -22.267 52.484 1.00 83.88 333 ALA A C 1
ATOM 2654 O O . ALA A 1 333 ? -36.105 -22.357 52.971 1.00 83.88 333 ALA A O 1
ATOM 2655 N N . GLU A 1 334 ? -34.678 -22.746 51.273 1.00 85.06 334 GLU A N 1
ATOM 2656 C CA . GLU A 1 334 ? -35.660 -23.373 50.382 1.00 85.06 334 GLU A CA 1
ATOM 2657 C C . GLU A 1 334 ? -36.236 -24.658 50.986 1.00 85.06 334 GLU A C 1
ATOM 2659 O O . GLU A 1 334 ? -37.455 -24.845 51.000 1.00 85.06 334 GLU A O 1
ATOM 2664 N N . LYS A 1 335 ? -35.386 -25.516 51.567 1.00 84.81 335 LYS A N 1
ATOM 2665 C CA . LYS A 1 335 ? -35.833 -26.754 52.217 1.00 84.81 335 LYS A CA 1
ATOM 2666 C C . LYS A 1 335 ? -36.726 -26.479 53.428 1.00 84.81 335 LYS A C 1
ATOM 2668 O O . LYS A 1 335 ? -37.798 -27.072 53.543 1.00 84.81 335 LYS A O 1
ATOM 2673 N N . LEU A 1 336 ? -36.308 -25.566 54.309 1.00 78.44 336 LEU A N 1
ATOM 2674 C CA . LEU A 1 336 ? -37.091 -25.175 55.485 1.00 78.44 336 LEU A CA 1
ATOM 2675 C C . LEU A 1 336 ? -38.449 -24.599 55.088 1.00 78.44 336 LEU A C 1
ATOM 2677 O O . LEU A 1 336 ? -39.454 -24.891 55.735 1.00 78.44 336 LEU A O 1
ATOM 2681 N N . MET A 1 337 ? -38.495 -23.782 54.036 1.00 84.50 337 MET A N 1
ATOM 2682 C CA . MET A 1 337 ? -39.751 -23.190 53.599 1.00 84.50 337 MET A CA 1
ATOM 2683 C C . MET A 1 337 ? -40.676 -24.229 52.962 1.00 84.50 337 MET A C 1
ATOM 2685 O O . MET A 1 337 ? -41.866 -24.242 53.269 1.00 84.50 337 MET A O 1
ATOM 2689 N N . ALA A 1 338 ? -40.142 -25.130 52.133 1.00 84.75 338 ALA A N 1
ATOM 2690 C CA . ALA A 1 338 ? -40.917 -26.192 51.495 1.00 84.75 338 ALA A CA 1
ATOM 2691 C C . ALA A 1 338 ? -41.614 -27.095 52.527 1.00 84.75 338 ALA A C 1
ATOM 2693 O O . ALA A 1 338 ? -42.810 -27.362 52.402 1.00 84.75 338 ALA A O 1
ATOM 2694 N N . GLU A 1 339 ? -40.904 -27.495 53.588 1.00 83.75 339 GLU A N 1
ATOM 2695 C CA . GLU A 1 339 ? -41.467 -28.293 54.685 1.00 83.75 339 GLU A CA 1
ATOM 2696 C C . GLU A 1 339 ? -42.693 -27.600 55.319 1.00 83.75 339 GLU A C 1
ATOM 2698 O O . GLU A 1 339 ? -43.759 -28.207 55.436 1.00 83.75 339 GLU A O 1
ATOM 2703 N N . TYR A 1 340 ? -42.604 -26.303 55.636 1.00 81.88 340 TYR A N 1
ATOM 2704 C CA . TYR A 1 340 ? -43.716 -25.563 56.253 1.00 81.88 340 TYR A CA 1
ATOM 2705 C C . TYR A 1 340 ? -44.845 -25.236 55.280 1.00 81.88 340 TYR A C 1
ATOM 2707 O O . TYR A 1 340 ? -46.010 -25.294 55.662 1.00 81.88 340 TYR A O 1
ATOM 2715 N N . VAL A 1 341 ? -44.549 -24.938 54.017 1.00 84.81 341 VAL A N 1
ATOM 2716 C CA . VAL A 1 341 ? -45.605 -24.746 53.018 1.00 84.81 341 VAL A CA 1
ATOM 2717 C C . VAL A 1 341 ? -46.432 -26.021 52.886 1.00 84.81 341 VAL A C 1
ATOM 2719 O O . VAL A 1 341 ? -47.657 -25.940 52.933 1.00 84.81 341 VAL A O 1
ATOM 2722 N N . THR A 1 342 ? -45.806 -27.202 52.813 1.00 86.31 342 THR A N 1
ATOM 2723 C CA . THR A 1 342 ? -46.567 -28.463 52.741 1.00 86.31 342 THR A CA 1
ATOM 2724 C C . THR A 1 342 ? -47.409 -28.726 53.991 1.00 86.31 342 THR A C 1
ATOM 2726 O O . THR A 1 342 ? -48.550 -29.164 53.868 1.00 86.31 342 THR A O 1
ATOM 2729 N N . LEU A 1 343 ? -46.890 -28.398 55.179 1.00 84.38 343 LEU A N 1
ATOM 2730 C CA . LEU A 1 343 ? -47.592 -28.585 56.449 1.00 84.38 343 LEU A CA 1
ATOM 2731 C C . LEU A 1 343 ? -48.816 -27.664 56.597 1.00 84.38 343 LEU A C 1
ATOM 2733 O O . LEU A 1 343 ? -49.848 -28.094 57.105 1.00 84.38 343 LEU A O 1
ATOM 2737 N N . TRP A 1 344 ? -48.709 -26.407 56.155 1.00 83.44 344 TRP A N 1
ATOM 2738 C CA . TRP A 1 344 ? -49.732 -25.374 56.371 1.00 83.44 344 TRP A CA 1
ATOM 2739 C C . TRP A 1 344 ? -50.702 -25.193 55.187 1.00 83.44 344 TRP A C 1
ATOM 2741 O O . TRP A 1 344 ? -51.752 -24.574 55.355 1.00 83.44 344 TRP A O 1
ATOM 2751 N N . THR A 1 345 ? -50.408 -25.763 54.010 1.00 85.88 345 THR A N 1
ATOM 2752 C CA . THR A 1 345 ? -51.301 -25.739 52.827 1.00 85.88 345 THR A CA 1
ATOM 2753 C C . THR A 1 345 ? -52.724 -26.241 53.117 1.00 85.88 345 THR A C 1
ATOM 2755 O O . THR A 1 345 ? -53.657 -25.520 52.770 1.00 85.88 345 THR A O 1
ATOM 2758 N N . PRO A 1 346 ? -52.945 -27.378 53.808 1.00 84.25 346 PRO A N 1
ATOM 2759 C CA . PRO A 1 346 ? -54.302 -27.864 54.078 1.00 84.25 346 PRO A CA 1
ATOM 2760 C C . PRO A 1 346 ? -55.157 -26.892 54.905 1.00 84.25 346 PRO A C 1
ATOM 2762 O O . PRO A 1 346 ? -56.363 -26.802 54.702 1.00 84.25 346 PRO A O 1
ATOM 2765 N N . LEU A 1 347 ? -54.543 -26.142 55.832 1.00 78.19 347 LEU A N 1
ATOM 2766 C CA . LEU A 1 347 ? -55.249 -25.139 56.637 1.00 78.19 347 LEU A CA 1
ATOM 2767 C C . LEU A 1 347 ? -55.609 -23.902 55.807 1.00 78.19 347 LEU A C 1
ATOM 2769 O O . LEU A 1 347 ? -56.670 -23.315 56.008 1.00 78.19 347 LEU A O 1
ATOM 2773 N N . LYS A 1 348 ? -54.740 -23.523 54.865 1.00 79.94 348 LYS A N 1
ATOM 2774 C CA . LYS A 1 348 ? -55.024 -22.454 53.908 1.00 79.94 348 LYS A CA 1
ATOM 2775 C C . LYS A 1 348 ? -56.194 -22.828 52.994 1.00 79.94 348 LYS A C 1
ATOM 2777 O O . LYS A 1 348 ? -57.116 -22.037 52.875 1.00 79.94 348 LYS A O 1
ATOM 2782 N N . GLU A 1 349 ? -56.176 -24.030 52.418 1.00 81.69 349 GLU A N 1
ATOM 2783 C CA . GLU A 1 349 ? -57.236 -24.533 51.526 1.00 81.69 349 GLU A CA 1
ATOM 2784 C C . GLU A 1 349 ? -58.581 -24.730 52.235 1.00 81.69 349 GLU A C 1
ATOM 2786 O O . GLU A 1 349 ? -59.624 -24.638 51.605 1.00 81.69 349 GLU A O 1
ATOM 2791 N N . TYR A 1 350 ? -58.574 -25.005 53.541 1.00 75.38 350 TYR A N 1
ATOM 2792 C CA . TYR A 1 350 ? -59.797 -25.120 54.341 1.00 75.38 350 TYR A CA 1
ATOM 2793 C C . TYR A 1 350 ? -60.452 -23.761 54.647 1.00 75.38 350 TYR A C 1
ATOM 2795 O O . TYR A 1 350 ? -61.642 -23.701 54.955 1.00 75.38 350 TYR A O 1
ATOM 2803 N N . ASN A 1 351 ? -59.665 -22.683 54.629 1.00 68.25 351 ASN A N 1
ATOM 2804 C CA . ASN 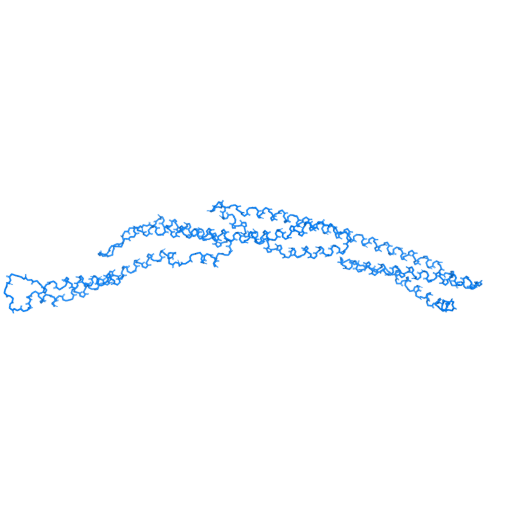A 1 351 ? -60.099 -21.340 55.009 1.00 68.25 351 ASN A CA 1
ATOM 2805 C C . ASN A 1 351 ? -60.271 -20.387 53.806 1.00 68.25 351 ASN A C 1
ATOM 2807 O O . ASN A 1 351 ? -60.676 -19.237 53.998 1.00 68.25 351 ASN A O 1
ATOM 2811 N N . GLU A 1 352 ? -59.949 -20.857 52.598 1.00 56.78 352 GLU A N 1
ATOM 2812 C CA . GLU A 1 352 ? -60.397 -20.320 51.302 1.00 56.78 352 GLU A CA 1
ATOM 2813 C C . GLU A 1 352 ? -61.729 -20.970 50.902 1.00 56.78 352 GLU A C 1
ATOM 2815 O O . GLU A 1 352 ? -62.576 -20.245 50.326 1.00 56.78 352 GLU A O 1
#

pLDDT: mean 86.11, std 8.75, range [54.19, 96.0]

Sequence (352 aa):
MEELRVQHYHQLRRLVAMPAHFVGVQTNITDKQTIFAAIVEKHSWLGNKAVRQLESALSSLEATCASWTRRAALACVPDLDALCQQHLTEPQHWENNFKACKAYGQAVAKMTFEDEKIEWITVGTTTLRREFEAQARSLWACLMSSLVASCRSDAAKVDAFVASAAVMLENQALPKNAKELAEMSATQQALQQQMPEMESTIEALKRKSHMLRTWGGDTSVDGTMKEWRKIHDLLLSQQKMFEHQAEIVKSSLSGDWDNLNSSVEAWTSRWSQAKPRLDDTHGADYVEMLDRCRSVFEAHANLNKFVTERDDLIKECEKFQMKVELSDTWNQAEKLMAEYVTLWTPLKEYNE

Radius of gyration: 50.57 Å; chains: 1; bounding box: 96×46×160 Å